Protein AF-A0A158L2C3-F1 (afdb_monomer_lite)

Radius of gyration: 33.24 Å; chains: 1; bounding box: 76×40×99 Å

Secondary structure (DSSP, 8-state):
-GGGGTTSTTTT--HHHHHHHHHHS-TTTS-HHHHHHHHTS-HHHHHHHHHHHH-TT--HHHHHHHTHHHHHHHTGGGG--TTHHHHHHHHHHHHHHHHHHHHHHHHHHTT---S----SGGGGGTTT---HHHHHHHHHHHHTTTEE----S-S-EEESTTSTT-EEE----PPPEE-S-HHHHHHHHHHHHHHHHTSTTGGGTT-EE-TTS-EE-EEEEEEEEEEEEEEEETTTEEEEEEEEEEEEEEEEEETTTEEEEEEEEEETTGGGG----HHHHHHHHHHHHHHHHHHHHHHHHHTT--

Organism: NCBI:txid1226301

InterPro domains:
  IPR012338 Beta-lactamase/transpeptidase-like [G3DSA:3.40.710.10] (91-235)
  IPR012338 Beta-lactamase/transpeptidase-like [SSF56601] (25-296)
  IPR050396 Glycosyltransferase 51/Transpeptidase [PTHR32282] (101-292)

pLDDT: mean 89.08, std 10.09, range [31.86, 98.06]

Sequence (306 aa):
MRAALNGTPAEWLSSEDLAKLYARYGIDKFNLNDRGYIASVHPLELWSVNYLRNHPLASVNDIQEASREMRVTAYSWLFKTRYHATQDRRIKNMVEADAFEQISKSWRALGYPFASLTPSYAAAIGASGDRPAALAQLIGTIENDGKTLPTQSIATLEFAKDTPYETRFAPAATAPRAVLSHEIAEVVHQLLRDVVLGGTAKRLADGITLPDGRAFDVYGKTGTGDQRLNVFARGARLIESRRVNRTATFVFVIGDRFFGTLTAYVHEPYAARYDFTSALSVQLLKSLAPALQPLLGDAVVAGREK

Foldseek 3Di:
DLVVCVPHPCNPDDPVNVVVCCVCLPPVNDDLQVNCVVVVHQSLVVVLVVVCVVVVPDDPVNSVVVCVVVVCVSCVVVVVDPPVVVSVVVVVVVVLQVVQQVVVVLLVLLPFDDPGADSDPVVVQPPGDGDQVSLQQNVLCLLVLQWGDDDDPDAKDWPPPPDPPIDIDGDDDDDTHRSDHSVVSVVVQVVQLCCCCPHPLVVCNQAQAAPVGDHWHKGWDKHWDFDWDWDADPPRHTDDIAGAKTKIKTWMDTHSPDTGMFMDIDGPPCRVVDDDYNNVRSVVVNVCSVVCNVVVVVVVVVVVVD

Structure (mmCIF, N/CA/C/O backbone):
data_AF-A0A158L2C3-F1
#
_entry.id   AF-A0A158L2C3-F1
#
loop_
_atom_site.group_PDB
_atom_site.id
_atom_site.type_symbol
_atom_site.label_atom_id
_atom_site.label_alt_id
_atom_site.label_comp_id
_atom_site.label_asym_id
_atom_site.label_entity_id
_atom_site.label_seq_id
_atom_site.pdbx_PDB_ins_code
_atom_site.Cartn_x
_atom_site.Cartn_y
_atom_site.Cartn_z
_atom_site.occupancy
_atom_site.B_iso_or_equiv
_atom_site.auth_seq_id
_atom_site.auth_comp_id
_atom_site.auth_asym_id
_atom_site.auth_atom_id
_atom_site.pdbx_PDB_model_num
ATOM 1 N N . MET A 1 1 ? 10.806 3.397 -63.645 1.00 71.94 1 MET A N 1
ATOM 2 C CA . MET A 1 1 ? 11.514 4.290 -62.697 1.00 71.94 1 MET A CA 1
ATOM 3 C C . MET A 1 1 ? 11.235 5.751 -63.002 1.00 71.94 1 MET A C 1
ATOM 5 O O . MET A 1 1 ? 10.605 6.382 -62.174 1.00 71.94 1 MET A O 1
ATOM 9 N N . ARG A 1 2 ? 11.572 6.264 -64.194 1.00 80.81 2 ARG A N 1
ATOM 10 C CA . ARG A 1 2 ? 11.326 7.675 -64.554 1.00 80.81 2 ARG A CA 1
ATOM 11 C C . ARG A 1 2 ? 9.861 8.127 -64.421 1.00 80.81 2 ARG A C 1
ATOM 13 O O . ARG A 1 2 ? 9.609 9.197 -63.894 1.00 80.81 2 ARG A O 1
ATOM 20 N N . ALA A 1 3 ? 8.901 7.279 -64.799 1.00 82.62 3 ALA A N 1
ATOM 21 C CA . ALA A 1 3 ? 7.470 7.578 -64.653 1.00 82.62 3 ALA A CA 1
ATOM 22 C C . ALA A 1 3 ? 7.019 7.824 -63.197 1.00 82.62 3 ALA A C 1
ATOM 24 O O . ALA A 1 3 ? 6.043 8.529 -62.982 1.00 82.62 3 ALA A O 1
ATOM 25 N N . ALA A 1 4 ? 7.731 7.277 -62.204 1.00 80.00 4 ALA A N 1
ATOM 26 C CA . ALA A 1 4 ? 7.421 7.465 -60.785 1.00 80.00 4 ALA A CA 1
ATOM 27 C C . ALA A 1 4 ? 7.998 8.771 -60.199 1.00 80.00 4 ALA A C 1
ATOM 29 O O . ALA A 1 4 ? 7.753 9.060 -59.035 1.00 80.00 4 ALA A O 1
ATOM 30 N N . LEU A 1 5 ? 8.780 9.530 -60.980 1.00 81.62 5 LEU A N 1
ATOM 31 C CA . LEU A 1 5 ? 9.376 10.807 -60.565 1.00 81.62 5 LEU A CA 1
ATOM 32 C C . LEU A 1 5 ? 8.593 12.028 -61.057 1.00 81.62 5 LEU A C 1
ATOM 34 O O . LEU A 1 5 ? 8.934 13.143 -60.666 1.00 81.62 5 LEU A O 1
ATOM 38 N N . ASN A 1 6 ? 7.575 11.825 -61.896 1.00 85.38 6 ASN A N 1
ATOM 39 C CA . ASN A 1 6 ? 6.726 12.894 -62.414 1.00 85.38 6 ASN A CA 1
ATOM 40 C C . ASN A 1 6 ? 6.041 13.631 -61.248 1.00 85.38 6 ASN A C 1
ATOM 42 O O . ASN A 1 6 ? 5.368 12.991 -60.436 1.00 85.38 6 ASN A O 1
ATOM 46 N N . GLY A 1 7 ? 6.255 14.945 -61.132 1.00 84.00 7 GLY A N 1
ATOM 47 C CA . GLY A 1 7 ? 5.728 15.761 -60.035 1.00 84.00 7 GLY A CA 1
ATOM 48 C C . GLY A 1 7 ? 6.535 15.700 -58.731 1.00 84.00 7 GLY A C 1
ATOM 49 O O . GLY A 1 7 ? 6.056 16.163 -57.697 1.00 84.00 7 GLY A O 1
ATOM 50 N N . THR A 1 8 ? 7.752 15.144 -58.750 1.00 85.25 8 THR A N 1
ATOM 51 C CA . THR A 1 8 ? 8.669 15.140 -57.594 1.00 85.25 8 THR A CA 1
ATOM 52 C C . THR A 1 8 ? 9.839 16.108 -57.812 1.00 85.25 8 THR A C 1
ATOM 54 O O . THR A 1 8 ? 10.225 16.349 -58.956 1.00 85.25 8 THR A O 1
ATOM 57 N N . PRO A 1 9 ? 10.510 16.603 -56.751 1.00 85.50 9 PRO A N 1
ATOM 58 C CA . PRO A 1 9 ? 11.714 17.437 -56.893 1.00 85.50 9 PRO A CA 1
ATOM 59 C C . PRO A 1 9 ? 12.875 16.780 -57.663 1.00 85.50 9 PRO A C 1
ATOM 61 O O . PRO A 1 9 ? 13.845 17.451 -58.007 1.00 85.50 9 PRO A O 1
ATOM 64 N N . ALA A 1 10 ? 12.802 15.469 -57.916 1.00 84.81 10 ALA A N 1
ATOM 65 C CA . ALA A 1 10 ? 13.816 14.676 -58.601 1.00 84.81 10 ALA A CA 1
ATOM 66 C C . ALA A 1 10 ? 13.474 14.377 -60.078 1.00 84.81 10 ALA A C 1
ATOM 68 O O . ALA A 1 10 ? 14.150 13.568 -60.711 1.00 84.81 10 ALA A O 1
ATOM 69 N N . GLU A 1 11 ? 12.448 15.020 -60.646 1.00 89.94 11 GLU A N 1
ATOM 70 C CA . GLU A 1 11 ? 12.008 14.811 -62.037 1.00 89.94 11 GLU A CA 1
ATOM 71 C C . GLU A 1 11 ? 13.090 15.129 -63.089 1.00 89.94 11 GLU A C 1
ATOM 73 O O . GLU A 1 11 ? 13.088 14.567 -64.185 1.00 89.94 11 GLU A O 1
ATOM 78 N N . TRP A 1 12 ? 14.062 15.975 -62.735 1.00 87.19 12 TRP A N 1
ATOM 79 C CA . TRP A 1 12 ? 15.196 16.355 -63.583 1.00 87.19 12 TRP A CA 1
ATOM 80 C C . TRP A 1 12 ? 16.223 15.230 -63.810 1.00 87.19 12 TRP A C 1
ATOM 82 O O . TRP A 1 12 ? 17.097 15.374 -64.666 1.00 87.19 12 TRP A O 1
ATOM 92 N N . LEU A 1 13 ? 16.147 14.112 -63.076 1.00 89.56 13 LEU A N 1
ATOM 93 C CA . LEU A 1 13 ? 17.090 13.000 -63.218 1.00 89.56 13 LEU A CA 1
ATOM 94 C C . LEU A 1 13 ? 16.924 12.268 -64.559 1.00 89.56 13 LEU A C 1
ATOM 96 O O . LEU A 1 13 ? 15.833 11.822 -64.931 1.00 89.56 13 LEU A O 1
ATOM 100 N N . SER A 1 14 ? 18.038 12.084 -65.273 1.00 90.31 14 SER A N 1
ATOM 101 C CA . SER A 1 14 ? 18.059 11.350 -66.539 1.00 90.31 14 SER A CA 1
ATOM 102 C C . SER A 1 14 ? 17.877 9.840 -66.328 1.00 90.31 14 SER A C 1
ATOM 104 O O . SER A 1 14 ? 18.163 9.292 -65.262 1.00 90.31 14 SER A O 1
ATOM 106 N N . SER A 1 15 ? 17.432 9.125 -67.367 1.00 88.12 15 SER A N 1
ATOM 107 C CA . SER A 1 15 ? 17.328 7.658 -67.316 1.00 88.12 15 SER A CA 1
ATOM 108 C C . SER A 1 15 ? 18.680 6.980 -67.042 1.00 88.12 15 SER A C 1
ATOM 110 O O . SER A 1 15 ? 18.713 5.939 -66.389 1.00 88.12 15 SER A O 1
ATOM 112 N N . GLU A 1 16 ? 19.783 7.566 -67.517 1.00 90.00 16 GLU A N 1
ATOM 113 C CA . GLU A 1 16 ? 21.137 7.049 -67.300 1.00 90.00 16 GLU A CA 1
ATOM 114 C C . GLU A 1 16 ? 21.587 7.245 -65.845 1.00 90.00 16 GLU A C 1
ATOM 116 O O . GLU A 1 16 ? 22.100 6.314 -65.223 1.00 90.00 16 GLU A O 1
ATOM 121 N N . ASP A 1 17 ? 21.329 8.419 -65.264 1.00 89.25 17 ASP A N 1
ATOM 122 C CA . ASP A 1 17 ? 21.652 8.698 -63.861 1.00 89.25 17 ASP A CA 1
ATOM 123 C C . ASP A 1 17 ? 20.817 7.837 -62.915 1.00 89.25 17 ASP A C 1
ATOM 125 O O . ASP A 1 17 ? 21.338 7.301 -61.936 1.00 89.25 17 ASP A O 1
ATOM 129 N N . LEU A 1 18 ? 19.541 7.616 -63.243 1.00 87.62 18 LEU A N 1
ATOM 130 C CA . LEU A 1 18 ? 18.686 6.691 -62.501 1.00 87.62 18 LEU A CA 1
ATOM 131 C C . LEU A 1 18 ? 19.207 5.257 -62.557 1.00 87.62 18 LEU A C 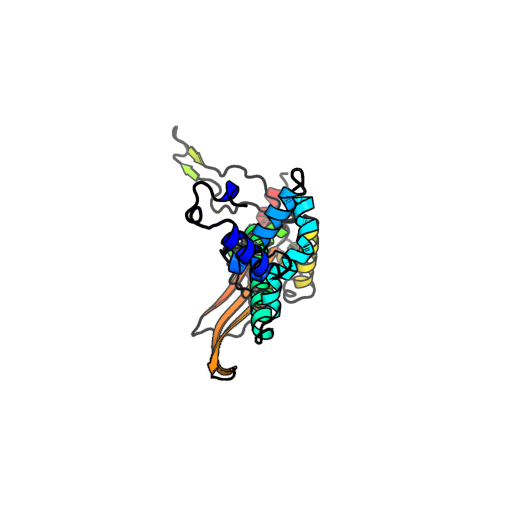1
ATOM 133 O O . LEU A 1 18 ? 19.188 4.575 -61.535 1.00 87.62 18 LEU A O 1
ATOM 137 N N . ALA A 1 19 ? 19.705 4.800 -63.708 1.00 88.31 19 ALA A N 1
ATOM 138 C CA . ALA A 1 19 ? 20.307 3.475 -63.823 1.00 88.31 19 ALA A CA 1
ATOM 139 C C . ALA A 1 19 ? 21.584 3.357 -62.972 1.00 88.31 19 ALA A C 1
ATOM 141 O O . ALA A 1 19 ? 21.761 2.363 -62.266 1.00 88.31 19 ALA A O 1
ATOM 142 N N . LYS A 1 20 ? 22.438 4.390 -62.966 1.00 91.12 20 LYS A N 1
ATOM 143 C CA . LYS A 1 20 ? 23.644 4.447 -62.118 1.00 91.12 20 LYS A CA 1
ATOM 144 C C . LYS A 1 20 ? 23.296 4.442 -60.628 1.00 91.12 20 LYS A C 1
ATOM 146 O O . LYS A 1 20 ? 23.907 3.698 -59.860 1.00 91.12 20 LYS A O 1
ATOM 151 N N . LEU A 1 21 ? 22.308 5.239 -60.214 1.00 88.06 21 LEU A N 1
ATOM 152 C CA . LEU A 1 21 ? 21.828 5.279 -58.831 1.00 88.06 21 LEU A CA 1
ATOM 153 C C . LEU A 1 21 ? 21.196 3.949 -58.420 1.00 88.06 21 LEU A C 1
ATOM 155 O O . LEU A 1 21 ? 21.489 3.457 -57.335 1.00 88.06 21 LEU A O 1
ATOM 159 N N . TYR A 1 22 ? 20.401 3.329 -59.293 1.00 85.62 22 TYR A N 1
ATOM 160 C CA . TYR A 1 22 ? 19.809 2.019 -59.036 1.00 85.62 22 TYR A CA 1
ATOM 161 C C . TYR A 1 22 ? 20.872 0.924 -58.888 1.00 85.62 22 TYR A C 1
ATOM 163 O O . TYR A 1 22 ? 20.788 0.111 -57.975 1.00 85.62 22 TYR A O 1
ATOM 171 N N . ALA A 1 23 ? 21.909 0.931 -59.729 1.00 89.00 23 ALA A N 1
ATOM 172 C CA . ALA A 1 23 ? 23.017 -0.014 -59.613 1.00 89.00 23 ALA A CA 1
ATOM 173 C C . ALA A 1 23 ? 23.821 0.181 -58.313 1.00 89.00 23 ALA A C 1
ATOM 175 O O . ALA A 1 23 ? 24.256 -0.793 -57.696 1.00 89.00 23 ALA A O 1
ATOM 176 N N . ARG A 1 24 ? 24.012 1.437 -57.883 1.00 89.31 24 ARG A N 1
ATOM 177 C CA . ARG A 1 24 ? 24.780 1.786 -56.678 1.00 89.31 24 ARG A CA 1
ATOM 178 C C . ARG A 1 24 ? 24.007 1.544 -55.379 1.00 89.31 24 ARG A C 1
ATOM 180 O O . ARG A 1 24 ? 24.600 1.082 -54.412 1.00 89.31 24 ARG A O 1
ATOM 187 N N . TYR A 1 25 ? 22.712 1.850 -55.359 1.00 87.88 25 TYR A N 1
ATOM 188 C CA . TYR A 1 25 ? 21.836 1.789 -54.180 1.00 87.88 25 TYR A CA 1
ATOM 189 C C . TYR A 1 25 ? 20.770 0.694 -54.286 1.00 87.88 25 TYR A C 1
ATOM 191 O O . TYR A 1 25 ? 19.699 0.792 -53.686 1.00 87.88 25 TYR A O 1
ATOM 199 N N . GLY A 1 26 ? 21.066 -0.352 -55.059 1.00 84.38 26 GLY A N 1
ATOM 200 C CA . GLY A 1 26 ? 20.192 -1.502 -55.238 1.00 84.38 26 GLY A CA 1
ATOM 201 C C . GLY A 1 26 ? 19.805 -2.142 -53.908 1.00 84.38 26 GLY A C 1
ATOM 202 O O . GLY A 1 26 ? 20.547 -2.100 -52.921 1.00 84.38 26 GLY A O 1
ATOM 203 N N . ILE A 1 27 ? 18.624 -2.762 -53.887 1.00 85.62 27 ILE A N 1
ATOM 204 C CA . ILE A 1 27 ? 18.099 -3.423 -52.692 1.00 85.62 27 ILE A CA 1
ATOM 205 C C . ILE A 1 27 ? 19.044 -4.529 -52.195 1.00 85.62 27 ILE A C 1
ATOM 207 O O . ILE A 1 27 ? 19.076 -4.815 -51.016 1.00 85.62 27 ILE A O 1
ATOM 211 N N . ASP A 1 28 ? 19.872 -5.122 -53.045 1.00 87.56 28 ASP A N 1
ATOM 212 C CA . ASP A 1 28 ? 20.858 -6.147 -52.695 1.00 87.56 28 ASP A CA 1
ATOM 213 C C . ASP A 1 28 ? 22.170 -5.591 -52.101 1.00 87.56 28 ASP A C 1
ATOM 215 O O . ASP A 1 28 ? 22.969 -6.361 -51.574 1.00 87.56 28 ASP A O 1
ATOM 219 N N . LYS A 1 29 ? 22.414 -4.273 -52.167 1.00 91.50 29 LYS A N 1
ATOM 220 C CA . LYS A 1 29 ? 23.713 -3.663 -51.807 1.00 91.50 29 LYS A CA 1
ATOM 221 C C . LYS A 1 29 ? 23.869 -3.299 -50.335 1.00 91.50 29 LYS A C 1
ATOM 223 O O . LYS A 1 29 ? 24.988 -3.207 -49.842 1.00 91.50 29 LYS A O 1
ATOM 228 N N . PHE A 1 30 ? 22.759 -3.085 -49.641 1.00 90.38 30 PHE A N 1
ATOM 229 C CA . PHE A 1 30 ? 22.726 -2.574 -48.270 1.00 90.38 30 PHE A CA 1
ATOM 230 C C . PHE A 1 30 ? 21.807 -3.435 -47.410 1.00 90.38 30 PHE A C 1
ATOM 232 O O . PHE A 1 30 ? 20.860 -4.023 -47.932 1.00 90.38 30 PHE A O 1
ATOM 239 N N . ASN A 1 31 ? 22.039 -3.516 -46.098 1.00 89.56 31 ASN A N 1
ATOM 240 C CA . ASN A 1 31 ? 21.082 -4.161 -45.190 1.00 89.56 31 ASN A CA 1
ATOM 241 C C . ASN A 1 31 ? 19.858 -3.249 -44.942 1.00 89.56 31 ASN A C 1
ATOM 243 O O . ASN A 1 31 ? 19.828 -2.099 -45.378 1.00 89.56 31 ASN A O 1
ATOM 247 N N . LEU A 1 32 ? 18.832 -3.752 -44.247 1.00 91.25 32 LEU A N 1
ATOM 248 C CA . LEU A 1 32 ? 17.583 -3.009 -44.036 1.00 91.25 32 LEU A CA 1
ATOM 249 C C . LEU A 1 32 ? 17.785 -1.662 -43.310 1.00 91.25 32 LEU A C 1
ATOM 251 O O . LEU A 1 32 ? 17.121 -0.685 -43.653 1.00 91.25 32 LEU A O 1
ATOM 255 N N . ASN A 1 33 ? 18.714 -1.592 -42.352 1.00 88.44 33 ASN A N 1
ATOM 256 C CA . ASN A 1 33 ? 18.999 -0.362 -41.606 1.00 88.44 33 ASN A CA 1
ATOM 257 C C . ASN A 1 33 ? 19.672 0.688 -42.474 1.00 88.44 33 ASN A C 1
ATOM 259 O O . ASN A 1 33 ? 19.248 1.840 -42.480 1.00 88.44 33 ASN A O 1
ATOM 263 N N . ASP A 1 34 ? 20.680 0.278 -43.238 1.00 89.50 34 ASP A N 1
ATOM 264 C CA . ASP A 1 34 ? 21.406 1.166 -44.141 1.00 89.50 34 ASP A CA 1
ATOM 265 C C . ASP A 1 34 ? 20.469 1.716 -45.225 1.00 89.50 34 ASP A C 1
ATOM 267 O O . ASP A 1 34 ? 20.516 2.900 -45.549 1.00 89.50 34 ASP A O 1
ATOM 271 N N . ARG A 1 35 ? 19.543 0.887 -45.731 1.00 91.31 35 ARG A N 1
ATOM 272 C CA . ARG A 1 35 ? 18.489 1.339 -46.655 1.00 91.31 35 ARG A CA 1
ATOM 273 C C . ARG A 1 35 ? 17.560 2.368 -46.008 1.00 91.31 35 ARG A C 1
ATOM 275 O O . ARG A 1 35 ? 17.262 3.374 -46.643 1.00 91.31 35 ARG A O 1
ATOM 282 N N . GLY A 1 36 ? 17.131 2.138 -44.763 1.00 89.94 36 GLY A N 1
ATOM 283 C CA . GLY A 1 36 ? 16.341 3.106 -43.990 1.00 89.94 36 GLY A CA 1
ATOM 284 C C . GLY A 1 36 ? 17.068 4.438 -43.814 1.00 89.94 36 GLY A C 1
ATOM 285 O O . GLY A 1 36 ? 16.497 5.493 -44.074 1.00 89.94 36 GLY A O 1
ATOM 286 N N . TYR A 1 37 ? 18.357 4.386 -43.473 1.00 87.56 37 TYR A N 1
ATOM 287 C CA . TYR A 1 37 ? 19.209 5.564 -43.334 1.00 87.56 37 TYR A CA 1
ATOM 288 C C . TYR A 1 37 ? 19.335 6.354 -44.646 1.00 87.56 37 TYR A C 1
ATOM 290 O O . TYR A 1 37 ? 19.076 7.555 -44.661 1.00 87.56 37 TYR A O 1
ATOM 298 N N . ILE A 1 38 ? 19.665 5.686 -45.759 1.00 90.25 38 ILE A N 1
ATOM 299 C CA . ILE A 1 38 ? 19.806 6.323 -47.081 1.00 90.25 38 ILE A CA 1
ATOM 300 C C . ILE A 1 38 ? 18.488 6.973 -47.524 1.00 90.25 38 ILE A C 1
ATOM 302 O O . ILE A 1 38 ? 18.495 8.077 -48.063 1.00 90.25 38 ILE A O 1
ATOM 306 N N . ALA A 1 39 ? 17.359 6.305 -47.283 1.00 88.75 39 ALA A N 1
ATOM 307 C CA . ALA A 1 39 ? 16.036 6.798 -47.653 1.00 88.75 39 ALA A CA 1
ATOM 308 C C . ALA A 1 39 ? 15.423 7.768 -46.623 1.00 88.75 39 ALA A C 1
ATOM 310 O O . ALA A 1 39 ? 14.335 8.283 -46.861 1.00 88.75 39 ALA A O 1
ATOM 311 N N . SER A 1 40 ? 16.102 8.026 -45.498 1.00 89.12 40 SER A N 1
ATOM 312 C CA . SER A 1 40 ? 15.615 8.872 -44.396 1.00 89.12 40 SER A CA 1
ATOM 313 C C . SER A 1 40 ? 14.234 8.464 -43.853 1.00 89.12 40 SER A C 1
ATOM 315 O O . SER A 1 40 ? 13.426 9.314 -43.489 1.00 89.12 40 SER A O 1
ATOM 317 N N . VAL A 1 41 ? 13.961 7.158 -43.782 1.00 91.56 41 VAL A N 1
ATOM 318 C CA . VAL A 1 41 ? 12.703 6.579 -43.271 1.00 91.56 41 VAL A CA 1
ATOM 319 C C . VAL A 1 41 ? 12.986 5.393 -42.353 1.00 91.56 41 VAL A C 1
ATOM 321 O O . VAL A 1 41 ? 14.060 4.787 -42.409 1.00 91.56 41 VAL A O 1
ATOM 324 N N . HIS A 1 42 ? 12.031 5.031 -41.493 1.00 89.56 42 HIS A N 1
ATOM 325 C CA . HIS A 1 42 ? 12.257 3.941 -40.550 1.00 89.56 42 HIS A CA 1
ATOM 326 C C . HIS A 1 42 ? 12.460 2.599 -41.297 1.00 89.56 42 HIS A C 1
ATOM 328 O O . HIS A 1 42 ? 11.671 2.269 -42.187 1.00 89.56 42 HIS A O 1
ATOM 334 N N . PRO A 1 43 ? 13.459 1.765 -40.935 1.00 92.69 43 PRO A N 1
ATOM 335 C CA . PRO A 1 43 ? 13.748 0.508 -41.638 1.00 92.69 43 PRO A CA 1
ATOM 336 C C . PRO A 1 43 ? 12.533 -0.431 -41.750 1.00 92.69 43 PRO A C 1
ATOM 338 O O . PRO A 1 43 ? 12.316 -1.071 -42.779 1.00 92.69 43 PRO A O 1
ATOM 341 N N . LEU A 1 44 ? 11.691 -0.479 -40.710 1.00 95.06 44 LEU A N 1
ATOM 342 C CA . LEU A 1 44 ? 10.462 -1.283 -40.721 1.00 95.0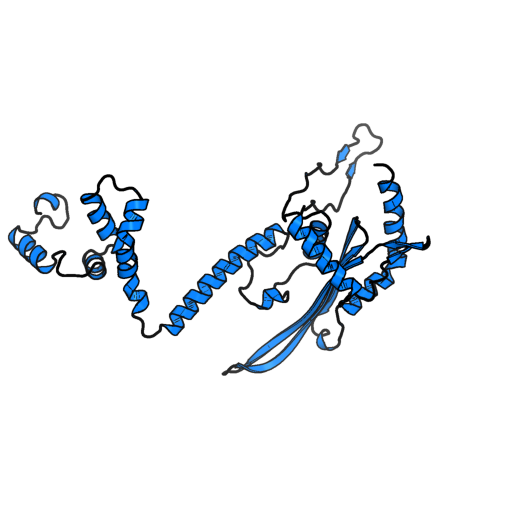6 44 LEU A CA 1
ATOM 343 C C . LEU A 1 44 ? 9.358 -0.712 -41.614 1.00 95.06 44 LEU A C 1
ATOM 345 O O . LEU A 1 44 ? 8.551 -1.491 -42.111 1.00 95.06 44 LEU A O 1
ATOM 349 N N . GLU A 1 45 ? 9.318 0.598 -41.856 1.00 94.19 45 GLU A N 1
ATOM 350 C CA . GLU A 1 45 ? 8.356 1.188 -42.795 1.00 94.19 45 GLU A CA 1
ATOM 351 C C . GLU A 1 45 ? 8.690 0.765 -44.227 1.00 94.19 45 GLU A C 1
ATOM 353 O O . GLU A 1 45 ? 7.816 0.277 -44.942 1.00 94.19 45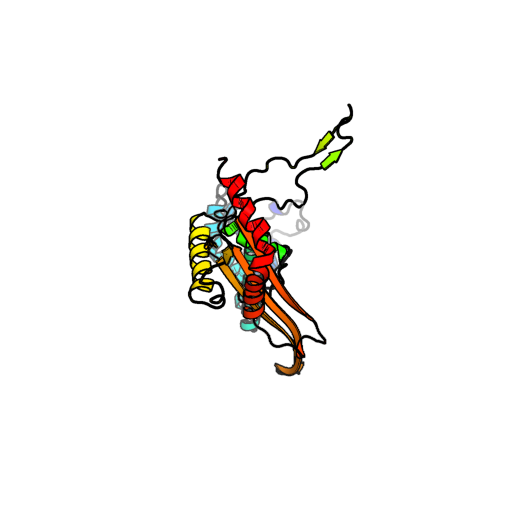 GLU A O 1
ATOM 358 N N . LEU A 1 46 ? 9.972 0.831 -44.616 1.00 93.06 46 LEU A N 1
ATOM 359 C CA . LEU A 1 46 ? 10.438 0.339 -45.920 1.00 93.06 46 LEU A CA 1
ATOM 360 C C . LEU A 1 46 ? 10.125 -1.139 -46.122 1.00 93.06 46 LEU A C 1
ATOM 362 O O . LEU A 1 46 ? 9.638 -1.535 -47.184 1.00 93.06 46 LEU A O 1
ATOM 366 N N . TRP A 1 47 ? 10.409 -1.956 -45.106 1.00 95.00 47 TRP A N 1
ATOM 367 C CA . TRP A 1 47 ? 10.103 -3.376 -45.174 1.00 95.00 47 TRP A CA 1
ATOM 368 C C . TRP A 1 47 ? 8.593 -3.612 -45.298 1.00 95.00 47 TRP A C 1
ATOM 370 O O . TRP A 1 47 ? 8.178 -4.378 -46.165 1.00 95.00 47 TRP A O 1
ATOM 380 N N . SER A 1 48 ? 7.778 -2.915 -44.500 1.00 95.00 48 SER A N 1
ATOM 381 C CA . SER A 1 48 ? 6.319 -3.095 -44.478 1.00 95.00 48 SER A CA 1
ATOM 382 C C . SER A 1 48 ? 5.682 -2.711 -45.809 1.00 95.00 48 SER A C 1
ATOM 384 O O . SER A 1 48 ? 4.882 -3.471 -46.347 1.00 95.00 48 SER A O 1
ATOM 386 N N . VAL A 1 49 ? 6.082 -1.578 -46.395 1.00 93.25 49 VAL A N 1
ATOM 387 C CA . VAL A 1 49 ? 5.594 -1.151 -47.715 1.00 93.25 49 VAL A CA 1
ATOM 388 C C . VAL A 1 49 ? 6.001 -2.154 -48.795 1.00 93.25 49 VAL A C 1
ATOM 390 O O . VAL A 1 49 ? 5.178 -2.529 -49.626 1.00 93.25 49 VAL A O 1
ATOM 393 N N . ASN A 1 50 ? 7.247 -2.637 -48.785 1.00 92.69 50 ASN A N 1
ATOM 394 C CA . ASN A 1 50 ? 7.689 -3.648 -49.746 1.00 92.69 50 ASN A CA 1
ATOM 395 C C . ASN A 1 50 ? 6.938 -4.982 -49.578 1.00 92.69 50 ASN A C 1
ATOM 397 O O . ASN A 1 50 ? 6.581 -5.614 -50.570 1.00 92.69 50 ASN A O 1
ATOM 401 N N . TYR A 1 51 ? 6.667 -5.392 -48.337 1.00 95.62 51 TYR A N 1
ATOM 402 C CA . TYR A 1 51 ? 5.906 -6.602 -48.034 1.00 95.62 51 TYR A CA 1
ATOM 403 C C . TYR A 1 51 ? 4.464 -6.498 -48.541 1.00 95.62 51 TYR A C 1
ATOM 405 O O . TYR A 1 51 ? 4.014 -7.381 -49.270 1.00 95.62 51 TYR A O 1
ATOM 413 N N . LEU A 1 52 ? 3.784 -5.387 -48.245 1.00 96.38 52 LEU A N 1
ATOM 414 C CA . LEU A 1 52 ? 2.408 -5.116 -48.670 1.00 96.38 52 LEU A CA 1
ATOM 415 C C . LEU A 1 52 ? 2.261 -4.973 -50.187 1.00 96.38 52 LEU A C 1
ATOM 417 O O . LEU A 1 52 ? 1.239 -5.363 -50.740 1.00 96.38 52 LEU A O 1
ATOM 421 N N . ARG A 1 53 ? 3.285 -4.477 -50.892 1.00 94.56 53 ARG A N 1
ATOM 422 C CA . ARG A 1 53 ? 3.279 -4.454 -52.365 1.00 94.56 53 ARG A CA 1
ATOM 423 C C . ARG A 1 53 ? 3.218 -5.851 -52.979 1.00 94.56 53 ARG A C 1
ATOM 425 O O . ARG A 1 53 ? 2.610 -6.011 -54.032 1.00 94.56 53 ARG A O 1
ATOM 432 N N . ASN A 1 54 ? 3.840 -6.835 -52.333 1.00 95.06 54 ASN A N 1
ATOM 433 C CA . ASN A 1 54 ? 3.828 -8.228 -52.782 1.00 95.06 54 ASN A CA 1
ATOM 434 C C . ASN A 1 54 ? 2.653 -9.024 -52.183 1.00 95.06 54 ASN A C 1
ATOM 436 O O . ASN A 1 54 ? 2.247 -10.028 -52.758 1.00 95.06 54 ASN A O 1
ATOM 440 N N . HIS A 1 55 ? 2.094 -8.564 -51.057 1.00 96.44 55 HIS A N 1
ATOM 441 C CA . HIS A 1 55 ? 1.001 -9.205 -50.321 1.00 96.44 55 HIS A CA 1
ATOM 442 C C . HIS A 1 55 ? -0.092 -8.173 -49.983 1.00 96.44 55 HIS A C 1
ATOM 444 O O . HIS A 1 55 ? -0.253 -7.798 -48.820 1.00 96.44 55 HIS A O 1
ATOM 450 N N . PRO A 1 56 ? -0.858 -7.689 -50.979 1.00 94.69 56 PRO A N 1
ATOM 451 C CA . PRO A 1 56 ? -1.791 -6.572 -50.791 1.00 94.69 56 PRO A CA 1
ATOM 452 C C . PRO A 1 56 ? -2.970 -6.888 -49.860 1.00 94.69 56 PRO A C 1
ATOM 454 O O . PRO A 1 56 ? -3.620 -5.971 -49.371 1.00 94.69 56 PRO A O 1
ATOM 457 N N . LEU A 1 57 ? -3.244 -8.172 -49.615 1.00 96.12 57 LEU A N 1
ATOM 458 C CA . LEU A 1 57 ? -4.321 -8.649 -48.741 1.00 96.12 57 LEU A CA 1
ATOM 459 C C . LEU A 1 57 ? -3.810 -9.161 -47.381 1.00 96.12 57 LEU A C 1
ATOM 461 O O . LEU A 1 57 ? -4.571 -9.795 -46.654 1.00 96.12 57 LEU A O 1
ATOM 465 N N . ALA A 1 58 ? -2.535 -8.935 -47.042 1.00 96.12 58 ALA A N 1
ATOM 466 C CA . ALA A 1 58 ? -1.968 -9.390 -45.774 1.00 96.12 58 ALA A CA 1
ATOM 467 C C . ALA A 1 58 ? -2.673 -8.738 -44.575 1.00 96.12 58 ALA A C 1
ATOM 469 O O . ALA A 1 58 ? -2.859 -7.520 -44.529 1.00 96.12 58 ALA A O 1
ATOM 470 N N . SER A 1 59 ? -3.024 -9.548 -43.579 1.00 96.06 59 SER A N 1
ATOM 471 C CA . SER A 1 59 ? -3.548 -9.058 -42.308 1.00 96.06 59 SER A CA 1
ATOM 472 C C . SER A 1 59 ? -2.432 -8.472 -41.435 1.00 96.06 59 SER A C 1
ATOM 474 O O . SER A 1 59 ? -1.242 -8.703 -41.658 1.00 96.06 59 SER A O 1
ATOM 476 N N . VAL A 1 60 ? -2.804 -7.746 -40.375 1.00 92.94 60 VAL A N 1
ATOM 477 C CA . VAL A 1 60 ? -1.836 -7.243 -39.382 1.00 92.94 60 VAL A CA 1
ATOM 478 C C . VAL A 1 60 ? -1.028 -8.388 -38.759 1.00 92.94 60 VAL A C 1
ATOM 480 O O . VAL A 1 60 ? 0.175 -8.233 -38.551 1.00 92.94 60 VAL A O 1
ATOM 483 N N . ASN A 1 61 ? -1.656 -9.542 -38.513 1.00 95.88 61 ASN A N 1
ATOM 484 C CA . ASN A 1 61 ? -0.976 -10.713 -37.961 1.00 95.88 61 ASN A CA 1
ATOM 485 C C . ASN A 1 61 ? 0.071 -11.270 -38.936 1.00 95.88 61 ASN A C 1
ATOM 487 O O . ASN A 1 61 ? 1.189 -11.554 -38.514 1.00 95.88 61 ASN A O 1
ATOM 491 N N . ASP A 1 62 ? -0.236 -11.337 -40.235 1.00 95.31 62 ASP A N 1
ATOM 492 C CA . ASP A 1 62 ? 0.718 -11.805 -41.254 1.00 95.31 62 ASP A CA 1
ATOM 493 C C . ASP A 1 62 ? 1.947 -10.892 -41.329 1.00 95.31 62 ASP A C 1
ATOM 495 O O . ASP A 1 62 ? 3.082 -11.358 -41.414 1.00 95.31 62 ASP A O 1
ATOM 499 N N . ILE A 1 63 ? 1.733 -9.576 -41.243 1.00 95.06 63 ILE A N 1
ATOM 500 C CA . ILE A 1 63 ? 2.811 -8.579 -41.220 1.00 95.06 63 ILE A CA 1
ATOM 501 C C . ILE A 1 63 ? 3.651 -8.730 -39.946 1.00 95.06 63 ILE A C 1
ATOM 503 O O . ILE A 1 63 ? 4.881 -8.658 -40.006 1.00 95.06 63 ILE A O 1
ATOM 507 N N . GLN A 1 64 ? 3.020 -8.936 -38.785 1.00 92.94 64 GLN A N 1
ATOM 508 C CA . GLN A 1 64 ? 3.723 -9.137 -37.515 1.00 92.94 64 GLN A CA 1
ATOM 509 C C . GLN A 1 64 ? 4.540 -10.430 -37.499 1.00 92.94 64 GLN A C 1
ATOM 511 O O . GLN A 1 64 ? 5.660 -10.423 -36.982 1.00 92.94 64 GLN A O 1
ATOM 516 N N . GLU A 1 65 ? 4.039 -11.512 -38.082 1.00 95.50 65 GLU A N 1
ATOM 517 C CA . GLU A 1 65 ? 4.791 -12.763 -38.152 1.00 95.50 65 GLU A CA 1
ATOM 518 C C . GLU A 1 65 ? 5.959 -12.632 -39.140 1.00 95.50 65 GLU A C 1
ATOM 520 O O . GLU A 1 65 ? 7.120 -12.827 -38.772 1.00 95.50 65 GLU A O 1
ATOM 525 N N . ALA A 1 66 ? 5.696 -12.155 -40.360 1.00 95.62 66 ALA A N 1
ATOM 526 C CA . ALA A 1 66 ? 6.717 -12.018 -41.398 1.00 95.62 66 ALA A CA 1
ATOM 527 C C . ALA A 1 66 ? 7.813 -10.985 -41.059 1.00 95.62 66 ALA A C 1
ATOM 529 O O . ALA A 1 66 ? 8.955 -11.125 -41.496 1.00 95.62 66 ALA A O 1
ATOM 530 N N . SER A 1 67 ? 7.515 -9.959 -40.248 1.00 94.56 67 SER A N 1
ATOM 531 C CA . SER A 1 67 ? 8.514 -8.956 -39.836 1.00 94.56 67 SER A CA 1
ATOM 532 C C . SER A 1 67 ? 9.402 -9.387 -38.669 1.00 94.56 67 SER A C 1
ATOM 534 O O . SER A 1 67 ? 10.264 -8.604 -38.268 1.00 94.56 67 SER A O 1
ATOM 536 N N . ARG A 1 68 ? 9.240 -10.590 -38.099 1.00 94.00 68 ARG A N 1
ATOM 537 C CA . ARG A 1 68 ? 9.936 -11.010 -36.867 1.00 94.00 68 ARG A CA 1
ATOM 538 C C . ARG A 1 68 ? 11.448 -10.773 -36.906 1.00 94.00 68 ARG A C 1
ATOM 540 O O . ARG A 1 68 ? 11.981 -10.074 -36.044 1.00 94.00 68 ARG A O 1
ATOM 547 N N . GLU A 1 69 ? 12.133 -11.292 -37.920 1.00 91.31 69 GLU A N 1
ATOM 548 C CA . GLU A 1 69 ? 13.587 -11.126 -38.070 1.00 91.31 69 GLU A CA 1
ATOM 549 C C . GLU A 1 69 ? 13.985 -9.695 -38.439 1.00 91.31 69 GLU A C 1
ATOM 551 O O . GLU A 1 69 ? 15.048 -9.204 -38.051 1.00 91.31 69 GLU A O 1
ATOM 556 N N . MET A 1 70 ? 13.114 -8.989 -39.157 1.00 92.94 70 MET A N 1
ATOM 557 C CA . MET A 1 70 ? 13.357 -7.610 -39.565 1.00 92.94 70 MET A CA 1
ATOM 558 C C . MET A 1 70 ? 13.261 -6.652 -38.388 1.00 92.94 70 MET A C 1
ATOM 560 O O . MET A 1 70 ? 14.054 -5.722 -38.319 1.00 92.94 70 MET A O 1
ATOM 564 N N . ARG A 1 71 ? 12.369 -6.904 -37.420 1.00 90.94 71 ARG A N 1
ATOM 565 C CA . ARG A 1 71 ? 12.336 -6.175 -36.144 1.00 90.94 71 ARG A CA 1
ATOM 566 C C . ARG A 1 71 ? 13.637 -6.369 -35.374 1.00 90.94 71 ARG A C 1
ATOM 568 O O . ARG A 1 71 ? 14.230 -5.389 -34.938 1.00 90.94 71 ARG A O 1
ATOM 575 N N . VAL A 1 72 ? 14.136 -7.602 -35.275 1.00 86.75 72 VAL A N 1
ATOM 576 C CA . VAL A 1 72 ? 15.431 -7.876 -34.624 1.00 86.75 72 VAL A CA 1
ATOM 577 C C . VAL A 1 72 ? 16.571 -7.164 -35.354 1.00 86.75 72 VAL A C 1
ATOM 579 O O . VAL A 1 72 ? 17.401 -6.511 -34.725 1.00 86.75 72 VAL A O 1
ATOM 582 N N . THR A 1 73 ? 16.581 -7.219 -36.686 1.00 86.31 73 THR A N 1
ATOM 583 C CA . THR A 1 73 ? 17.584 -6.540 -37.516 1.00 86.31 73 THR A CA 1
ATOM 584 C C . THR A 1 73 ? 17.511 -5.021 -37.355 1.00 86.31 73 THR A C 1
ATOM 586 O O . THR A 1 73 ? 18.550 -4.385 -37.160 1.00 86.31 73 THR A O 1
ATOM 589 N N . ALA A 1 74 ? 16.305 -4.444 -37.353 1.00 86.88 74 ALA A N 1
ATOM 590 C CA . ALA A 1 74 ? 16.070 -3.010 -37.191 1.00 86.88 74 ALA A CA 1
ATOM 591 C C . ALA A 1 74 ? 16.640 -2.483 -35.869 1.00 86.88 74 ALA A C 1
ATOM 593 O O . ALA A 1 74 ? 17.239 -1.413 -35.811 1.00 86.88 74 ALA A O 1
ATOM 594 N N . TYR A 1 75 ? 16.534 -3.291 -34.817 1.00 81.12 75 TYR A N 1
ATOM 595 C CA . TYR A 1 75 ? 17.044 -2.977 -33.488 1.00 81.12 75 TYR A CA 1
ATOM 596 C C . TYR A 1 75 ? 18.415 -3.596 -33.186 1.00 81.12 75 TYR A C 1
ATOM 598 O O . TYR A 1 75 ? 18.892 -3.492 -32.061 1.00 81.12 75 TYR A O 1
ATOM 606 N N . SER A 1 76 ? 19.106 -4.185 -34.170 1.00 78.75 76 SER A N 1
ATOM 607 C CA . SER A 1 76 ? 20.412 -4.831 -33.949 1.00 78.75 76 SER A CA 1
ATOM 608 C C . SER A 1 76 ? 21.480 -3.873 -33.412 1.00 78.75 76 SER A C 1
ATOM 610 O O . SER A 1 76 ? 22.385 -4.293 -32.692 1.00 78.75 76 SER A O 1
ATOM 612 N N . TRP A 1 77 ? 21.362 -2.574 -33.706 1.00 69.12 77 TRP A N 1
ATOM 613 C CA . TRP A 1 77 ? 22.236 -1.534 -33.159 1.00 69.12 77 TRP A CA 1
ATOM 614 C C . TRP A 1 77 ? 22.140 -1.424 -31.631 1.00 69.12 77 TRP A C 1
ATOM 616 O O . TRP A 1 77 ? 23.143 -1.101 -30.993 1.00 69.12 77 TRP A O 1
ATOM 626 N N . LEU A 1 78 ? 20.987 -1.766 -31.033 1.00 67.94 78 LEU A N 1
ATOM 627 C CA . LEU A 1 78 ? 20.841 -1.841 -29.578 1.00 67.94 78 LEU A CA 1
ATOM 628 C C . LEU A 1 78 ? 21.779 -2.893 -28.980 1.00 67.94 78 LEU A C 1
ATOM 630 O O . LEU A 1 78 ? 22.130 -2.773 -27.816 1.00 67.94 78 LEU A O 1
ATOM 634 N N . PHE A 1 79 ? 22.225 -3.884 -29.754 1.00 71.19 79 PHE A N 1
ATOM 635 C CA . PHE A 1 79 ? 23.125 -4.942 -29.296 1.00 71.19 79 PHE A CA 1
ATOM 636 C C . PHE A 1 79 ? 24.599 -4.707 -29.671 1.00 71.19 79 PHE A C 1
ATOM 638 O O . P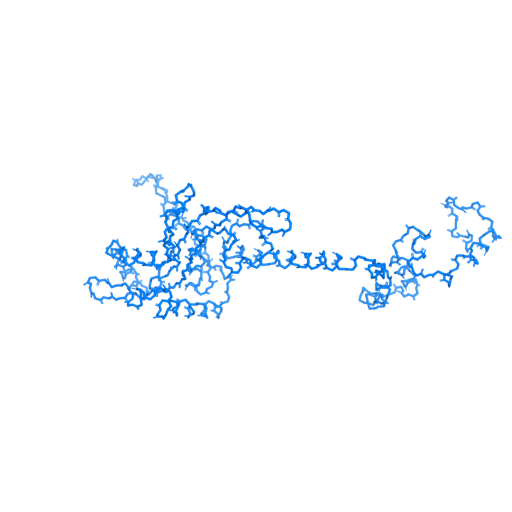HE A 1 79 ? 25.426 -5.576 -29.427 1.00 71.19 79 PHE A O 1
ATOM 645 N N . LYS A 1 80 ? 24.960 -3.561 -30.267 1.00 68.50 80 LYS A N 1
ATOM 646 C CA . LYS A 1 80 ? 26.337 -3.255 -30.717 1.00 68.50 80 LYS A CA 1
ATOM 647 C C . LYS A 1 80 ? 27.014 -2.162 -29.884 1.00 68.50 80 LYS A C 1
ATOM 649 O O . LYS A 1 80 ? 27.767 -1.346 -30.416 1.00 68.50 80 LYS A O 1
ATOM 654 N N . THR A 1 81 ? 26.741 -2.092 -28.583 1.00 68.25 81 THR A N 1
ATOM 655 C CA . THR A 1 81 ? 27.273 -1.020 -27.729 1.00 68.25 81 THR A CA 1
ATOM 656 C C . THR A 1 81 ? 28.423 -1.497 -26.849 1.00 68.25 81 THR A C 1
ATOM 658 O O . THR A 1 81 ? 28.326 -2.489 -26.142 1.00 68.25 81 THR A O 1
ATOM 661 N N . ARG A 1 82 ? 29.505 -0.716 -26.760 1.00 73.06 82 ARG A N 1
ATOM 662 C CA . ARG A 1 82 ? 30.555 -0.928 -25.740 1.00 73.06 82 ARG A CA 1
ATOM 663 C C . ARG A 1 82 ? 30.058 -0.749 -24.293 1.00 73.06 82 ARG A C 1
ATOM 665 O O . ARG A 1 82 ? 30.814 -0.974 -23.356 1.00 73.06 82 ARG A O 1
ATOM 672 N N . TYR A 1 83 ? 28.809 -0.313 -24.105 1.00 70.25 83 TYR A N 1
ATOM 673 C CA . TYR A 1 83 ? 28.194 0.000 -22.813 1.00 70.25 83 TYR A CA 1
ATOM 674 C C . TYR A 1 83 ? 27.029 -0.935 -22.443 1.00 70.25 83 TYR A C 1
ATOM 676 O O . TYR A 1 83 ? 26.101 -0.493 -21.763 1.00 70.25 83 TYR A O 1
ATOM 684 N N . HIS A 1 84 ? 27.069 -2.206 -22.860 1.00 79.25 84 HIS A N 1
ATOM 685 C CA . HIS A 1 84 ? 26.017 -3.202 -22.588 1.00 79.25 84 HIS A CA 1
ATOM 686 C C . HIS A 1 84 ? 25.528 -3.192 -21.132 1.00 79.25 84 HIS A C 1
ATOM 688 O O . HIS A 1 84 ? 24.338 -3.042 -20.890 1.00 79.25 84 HIS A O 1
ATOM 694 N N . ALA A 1 85 ? 26.434 -3.210 -20.149 1.00 80.19 85 ALA A N 1
ATOM 695 C CA . ALA A 1 85 ? 26.055 -3.201 -18.731 1.00 80.19 85 ALA A CA 1
ATOM 696 C C . ALA A 1 85 ? 25.219 -1.968 -18.321 1.00 80.19 85 ALA A C 1
ATOM 698 O O . ALA A 1 85 ? 24.284 -2.068 -17.524 1.00 80.19 85 ALA A O 1
ATOM 699 N N . THR A 1 86 ? 25.530 -0.792 -18.874 1.00 76.69 86 THR A N 1
ATOM 700 C CA . THR A 1 86 ? 24.769 0.439 -18.614 1.00 76.69 86 THR A CA 1
ATOM 701 C C . THR A 1 86 ? 23.396 0.388 -19.277 1.00 76.69 86 THR A C 1
ATOM 703 O O . THR A 1 86 ? 22.418 0.858 -18.693 1.00 76.69 86 THR A O 1
ATOM 706 N N . GLN A 1 87 ? 23.317 -0.167 -20.486 1.00 77.44 87 GLN A N 1
ATOM 707 C CA . GLN A 1 87 ? 22.064 -0.348 -21.209 1.00 77.44 87 GLN A CA 1
ATOM 708 C C . GLN A 1 87 ? 21.155 -1.352 -20.499 1.00 77.44 87 GLN A C 1
ATOM 710 O O . GLN A 1 87 ? 20.009 -1.017 -20.221 1.00 77.44 87 GLN A O 1
ATOM 715 N N . ASP A 1 88 ? 21.676 -2.517 -20.117 1.00 85.38 88 ASP A N 1
ATOM 716 C CA . ASP A 1 88 ? 20.934 -3.539 -19.377 1.00 85.38 88 ASP A CA 1
ATOM 717 C C . ASP A 1 88 ? 20.381 -2.979 -18.071 1.00 85.38 88 ASP A C 1
ATOM 719 O O . ASP A 1 88 ? 19.225 -3.218 -17.730 1.00 85.38 88 ASP A O 1
ATOM 723 N N . ARG A 1 89 ? 21.173 -2.174 -17.348 1.00 83.44 89 ARG A N 1
ATOM 724 C CA . ARG A 1 89 ? 20.693 -1.497 -16.139 1.00 83.44 89 ARG A CA 1
ATOM 725 C C . ARG A 1 89 ? 19.536 -0.548 -16.444 1.00 83.44 89 ARG A C 1
ATOM 727 O O . ARG A 1 89 ? 18.570 -0.520 -15.695 1.00 83.44 89 ARG A O 1
ATOM 734 N N . ARG A 1 90 ? 19.608 0.223 -17.533 1.00 79.75 90 ARG A N 1
ATOM 735 C CA . ARG A 1 90 ? 18.507 1.111 -17.944 1.00 79.75 90 ARG A CA 1
ATOM 736 C C . ARG A 1 90 ? 17.257 0.322 -18.326 1.00 79.75 90 ARG A C 1
ATOM 738 O O . ARG A 1 90 ? 16.181 0.698 -17.884 1.00 79.75 90 ARG A O 1
ATOM 745 N N . ILE A 1 91 ? 17.403 -0.772 -19.075 1.00 84.69 91 ILE A N 1
ATOM 746 C CA . ILE A 1 91 ? 16.286 -1.652 -19.446 1.00 84.69 91 ILE A CA 1
ATOM 747 C C . ILE A 1 91 ? 15.642 -2.240 -18.189 1.00 84.69 91 ILE A C 1
ATOM 749 O O . ILE A 1 91 ? 14.431 -2.149 -18.032 1.00 84.69 91 ILE A O 1
ATOM 753 N N . LYS A 1 92 ? 16.439 -2.774 -17.256 1.00 88.50 92 LYS A N 1
ATOM 754 C CA . LYS A 1 92 ? 15.933 -3.291 -15.976 1.00 88.50 92 LYS A CA 1
ATOM 755 C C . LYS A 1 92 ? 15.186 -2.220 -15.185 1.00 88.50 92 LYS A C 1
ATOM 757 O O . LYS A 1 92 ? 14.092 -2.496 -14.717 1.00 88.50 92 LYS A O 1
ATOM 762 N N . ASN A 1 93 ? 15.726 -1.003 -15.105 1.00 86.44 93 ASN A N 1
ATOM 763 C CA . ASN A 1 93 ? 15.051 0.109 -14.434 1.00 86.44 93 ASN A CA 1
ATOM 764 C C . ASN A 1 93 ? 13.718 0.476 -15.108 1.00 86.44 93 ASN A C 1
ATOM 766 O O . ASN A 1 93 ? 12.773 0.822 -14.410 1.00 86.44 93 ASN A O 1
ATOM 770 N N . MET A 1 94 ? 13.633 0.418 -16.444 1.00 87.94 94 MET A N 1
ATOM 771 C CA . MET A 1 94 ? 12.376 0.652 -17.169 1.00 87.94 94 MET A CA 1
ATOM 772 C C . MET A 1 94 ? 11.351 -0.442 -16.862 1.00 87.94 94 MET A C 1
ATOM 774 O O . MET A 1 94 ? 10.233 -0.129 -16.479 1.00 87.94 94 MET A O 1
ATOM 778 N N . VAL A 1 95 ? 11.754 -1.714 -16.939 1.00 92.56 95 VAL A N 1
ATOM 779 C CA . VAL A 1 95 ? 10.883 -2.853 -16.600 1.00 92.56 95 VAL A CA 1
ATOM 780 C C . VAL A 1 95 ? 10.410 -2.778 -15.144 1.00 92.56 95 VAL A C 1
ATOM 782 O O . VAL A 1 95 ? 9.246 -3.041 -14.857 1.00 92.56 95 VAL A O 1
ATOM 785 N N . GLU A 1 96 ? 11.293 -2.399 -14.218 1.00 92.38 96 GLU A N 1
ATOM 786 C CA . GLU A 1 96 ? 10.946 -2.211 -12.809 1.00 92.38 96 GLU A CA 1
ATOM 787 C C . GLU A 1 96 ? 9.955 -1.051 -12.627 1.00 92.38 96 GLU A C 1
ATOM 789 O O . GLU A 1 96 ? 8.959 -1.206 -11.924 1.00 92.38 96 GLU A O 1
ATOM 794 N N . ALA A 1 97 ? 10.167 0.084 -13.300 1.00 91.19 97 ALA A N 1
ATOM 795 C CA . ALA A 1 97 ? 9.232 1.206 -13.264 1.00 91.19 97 ALA A CA 1
ATOM 796 C C . ALA A 1 97 ? 7.835 0.810 -13.779 1.00 91.19 97 ALA A C 1
ATOM 798 O O . ALA A 1 97 ? 6.841 1.092 -13.106 1.00 91.19 97 ALA A O 1
ATOM 799 N N . ASP A 1 98 ? 7.764 0.092 -14.903 1.00 92.31 98 ASP A N 1
ATOM 800 C CA . ASP A 1 98 ? 6.506 -0.386 -15.486 1.00 92.31 98 ASP A CA 1
ATOM 801 C C . ASP A 1 98 ? 5.786 -1.372 -14.547 1.00 92.31 98 ASP A C 1
ATOM 803 O O . ASP A 1 98 ? 4.570 -1.290 -14.347 1.00 92.31 98 ASP A O 1
ATOM 807 N N . ALA A 1 99 ? 6.529 -2.282 -13.907 1.00 93.00 99 ALA A N 1
ATOM 808 C CA . ALA A 1 99 ? 5.972 -3.212 -12.926 1.00 93.00 99 ALA A CA 1
ATOM 809 C C . ALA A 1 99 ? 5.378 -2.473 -11.714 1.00 93.00 99 ALA A C 1
ATOM 811 O O . ALA A 1 99 ? 4.264 -2.779 -11.278 1.00 93.00 99 ALA A O 1
ATOM 812 N N . PHE A 1 100 ? 6.078 -1.462 -11.191 1.00 93.25 100 PHE A N 1
ATOM 813 C CA . PHE A 1 100 ? 5.586 -0.657 -10.072 1.00 93.25 100 PHE A CA 1
ATOM 814 C C . PHE A 1 100 ? 4.393 0.230 -10.443 1.00 93.25 100 PHE A C 1
ATOM 816 O O . PHE A 1 100 ? 3.562 0.514 -9.577 1.00 93.25 100 PHE A O 1
ATOM 823 N N . GLU A 1 101 ? 4.233 0.612 -11.712 1.00 92.62 101 GLU A N 1
ATOM 824 C CA . GLU A 1 101 ? 3.009 1.268 -12.180 1.00 92.62 101 GLU A CA 1
ATOM 825 C C . GLU A 1 101 ? 1.791 0.340 -12.033 1.00 92.62 101 GLU A C 1
ATOM 827 O O . GLU A 1 101 ? 0.734 0.766 -11.554 1.00 92.62 101 GLU A O 1
ATOM 832 N N . GLN A 1 102 ? 1.940 -0.943 -12.381 1.00 92.81 102 GLN A N 1
ATOM 833 C CA . GLN A 1 102 ? 0.875 -1.939 -12.224 1.00 92.81 102 GLN A CA 1
ATOM 834 C C . GLN A 1 102 ? 0.590 -2.240 -10.748 1.00 92.81 102 GLN A C 1
ATOM 836 O O . GLN A 1 102 ? -0.571 -2.243 -10.340 1.00 92.81 102 GLN A O 1
ATOM 841 N N . ILE A 1 103 ? 1.628 -2.392 -9.918 1.00 91.56 103 ILE A N 1
ATOM 842 C CA . ILE A 1 103 ? 1.468 -2.555 -8.461 1.00 91.56 103 ILE A CA 1
ATOM 843 C C . ILE A 1 103 ? 0.731 -1.346 -7.866 1.00 91.56 103 ILE A C 1
ATOM 845 O O . ILE A 1 103 ? -0.205 -1.517 -7.087 1.00 91.56 103 ILE A O 1
ATOM 849 N N . SER A 1 104 ? 1.089 -0.126 -8.280 1.00 90.94 104 SER A N 1
ATOM 850 C CA . SER A 1 104 ? 0.434 1.107 -7.831 1.00 90.94 104 SER A CA 1
ATOM 851 C C . SER A 1 104 ? -1.050 1.153 -8.210 1.00 90.94 104 SER A C 1
ATOM 853 O O . SER A 1 104 ? -1.877 1.598 -7.413 1.00 90.94 104 SER A O 1
ATOM 855 N N . LYS A 1 105 ? -1.432 0.667 -9.400 1.00 91.12 105 LYS A N 1
ATOM 856 C CA . LYS A 1 105 ? -2.850 0.532 -9.788 1.00 91.12 105 LYS A CA 1
ATOM 857 C C . LYS A 1 105 ? -3.594 -0.415 -8.844 1.00 91.12 105 LYS A C 1
ATOM 859 O O . LYS A 1 105 ? -4.648 -0.037 -8.332 1.00 91.12 105 LYS A O 1
ATOM 864 N N . SER A 1 106 ? -3.024 -1.585 -8.556 1.00 90.31 106 SER A N 1
ATOM 865 C CA . SER A 1 106 ? -3.618 -2.556 -7.629 1.00 90.31 106 SER A CA 1
ATOM 866 C C . SER A 1 106 ? -3.737 -2.004 -6.206 1.00 90.31 106 SER A C 1
ATOM 868 O O . SER A 1 106 ? -4.781 -2.142 -5.579 1.00 90.31 106 SER A O 1
ATOM 870 N N . TRP A 1 107 ? -2.712 -1.312 -5.703 1.00 90.94 107 TRP A N 1
ATOM 871 C CA . TRP A 1 107 ? -2.740 -0.712 -4.365 1.00 90.94 107 TRP A CA 1
ATOM 872 C C . TRP A 1 107 ? -3.770 0.422 -4.276 1.00 90.94 107 TRP A C 1
ATOM 874 O O . TRP A 1 107 ? -4.549 0.478 -3.327 1.00 90.94 107 TRP A O 1
ATOM 884 N N . ARG A 1 108 ? -3.882 1.281 -5.295 1.00 89.31 108 ARG A N 1
ATOM 885 C CA . ARG A 1 108 ? -4.936 2.313 -5.334 1.00 89.31 108 ARG A CA 1
ATOM 886 C C . ARG A 1 108 ? -6.345 1.725 -5.325 1.00 89.31 108 ARG A C 1
ATOM 888 O O . ARG A 1 108 ? -7.228 2.287 -4.683 1.00 89.31 108 ARG A O 1
ATOM 895 N N . ALA A 1 109 ? -6.565 0.588 -5.989 1.00 88.19 109 ALA A N 1
ATOM 896 C CA . ALA A 1 109 ? -7.866 -0.084 -5.976 1.00 88.19 109 ALA A CA 1
ATOM 897 C C . ALA A 1 109 ? -8.301 -0.526 -4.564 1.00 88.19 109 ALA A C 1
ATOM 899 O O . ALA A 1 109 ? -9.508 -0.612 -4.312 1.00 88.19 109 ALA A O 1
ATOM 900 N N . LEU A 1 110 ? -7.329 -0.740 -3.666 1.00 89.06 110 LEU A N 1
ATOM 901 C CA . LEU A 1 110 ? -7.501 -1.078 -2.249 1.00 89.06 110 LEU A CA 1
ATOM 902 C C . LEU A 1 110 ? -7.619 0.149 -1.323 1.00 89.06 110 LEU A C 1
ATOM 904 O O . LEU A 1 110 ? -7.748 -0.019 -0.115 1.00 89.06 110 LEU A O 1
ATOM 908 N N . GLY A 1 111 ? -7.590 1.373 -1.863 1.00 86.12 111 GLY A N 1
ATOM 909 C CA . GLY A 1 111 ? -7.778 2.614 -1.098 1.00 86.12 111 GLY A CA 1
ATOM 910 C C . GLY A 1 111 ? -6.493 3.372 -0.757 1.00 86.12 111 GLY A C 1
ATOM 911 O O . GLY A 1 111 ? -6.557 4.442 -0.149 1.00 86.12 111 GLY A O 1
ATOM 912 N N . TYR A 1 112 ? -5.326 2.877 -1.177 1.00 87.56 112 TYR A N 1
ATOM 913 C CA . TYR A 1 112 ? -4.075 3.597 -0.959 1.00 87.56 112 TYR A CA 1
ATOM 914 C C . TYR A 1 112 ? -4.030 4.926 -1.745 1.00 87.56 112 TYR A C 1
ATOM 916 O O . TYR A 1 112 ? -4.417 4.963 -2.917 1.00 87.56 112 TYR A O 1
ATOM 924 N N . PRO A 1 113 ? -3.523 6.026 -1.155 1.00 80.81 113 PRO A N 1
ATOM 925 C CA . PRO A 1 113 ? -3.773 7.368 -1.680 1.00 80.81 113 PRO A CA 1
ATOM 926 C C . PRO A 1 113 ? -2.656 7.965 -2.558 1.00 80.81 113 PRO A C 1
ATOM 928 O O . PRO A 1 113 ? -2.728 9.148 -2.897 1.00 80.81 113 PRO A O 1
ATOM 931 N N . PHE A 1 114 ? -1.593 7.223 -2.882 1.00 82.12 114 PHE A N 1
ATOM 932 C CA . PHE A 1 114 ? -0.461 7.749 -3.662 1.00 82.12 114 PHE A CA 1
ATOM 933 C C . PHE A 1 114 ? -0.693 7.658 -5.176 1.00 82.12 114 PHE A C 1
ATOM 935 O O . PHE A 1 114 ? -1.265 6.695 -5.682 1.00 82.12 114 PHE A O 1
ATOM 942 N N . ALA A 1 115 ? -0.212 8.666 -5.911 1.00 81.75 115 ALA A N 1
ATOM 943 C CA . ALA A 1 115 ? -0.296 8.704 -7.373 1.00 81.75 115 ALA A CA 1
ATOM 944 C C . ALA A 1 115 ? 0.731 7.771 -8.042 1.00 81.75 115 ALA A C 1
ATOM 946 O O . ALA A 1 115 ? 0.461 7.193 -9.094 1.00 81.75 115 ALA A O 1
ATOM 947 N N . SER A 1 116 ? 1.896 7.603 -7.414 1.00 83.00 116 SER A N 1
ATOM 948 C CA . SER A 1 116 ? 2.990 6.744 -7.863 1.00 83.00 116 SER A CA 1
ATOM 949 C C . SER A 1 116 ? 3.673 6.074 -6.669 1.00 83.00 116 SER A C 1
ATOM 951 O O . SER A 1 116 ? 3.601 6.561 -5.541 1.00 83.00 116 SER A O 1
ATOM 953 N N . LEU A 1 117 ? 4.331 4.945 -6.927 1.00 87.94 117 LEU A N 1
ATOM 954 C CA . LEU A 1 117 ? 5.167 4.236 -5.963 1.00 87.94 117 LEU A CA 1
ATOM 955 C C . LEU A 1 117 ? 6.626 4.343 -6.394 1.00 87.94 117 LEU A C 1
ATOM 957 O O . LEU A 1 117 ? 6.930 4.182 -7.573 1.00 87.94 117 LEU A O 1
ATOM 961 N N . THR A 1 118 ? 7.525 4.577 -5.439 1.00 89.19 118 THR A N 1
ATOM 962 C CA . THR A 1 118 ? 8.967 4.488 -5.686 1.00 89.19 118 THR A CA 1
ATOM 963 C C . THR A 1 118 ? 9.330 3.032 -5.994 1.00 89.19 118 THR A C 1
ATOM 965 O O . THR A 1 118 ? 9.120 2.187 -5.118 1.00 89.19 118 THR A O 1
ATOM 968 N N . PRO A 1 119 ? 9.895 2.721 -7.177 1.00 91.44 119 PRO A N 1
ATOM 969 C CA . PRO A 1 119 ? 10.317 1.365 -7.512 1.00 91.44 119 PRO A CA 1
ATOM 970 C C . PRO A 1 119 ? 11.480 0.942 -6.617 1.00 91.44 119 PRO A C 1
ATOM 972 O O . PRO A 1 119 ? 12.605 1.426 -6.746 1.00 91.44 119 PRO A O 1
ATOM 975 N N . SER A 1 120 ? 11.173 0.136 -5.605 1.00 89.31 120 SER A N 1
ATOM 976 C CA . SER A 1 120 ? 12.140 -0.295 -4.605 1.00 89.31 120 SER A CA 1
ATOM 977 C C . SER A 1 120 ? 11.635 -1.505 -3.835 1.00 89.31 120 SER A C 1
ATOM 979 O O . SER A 1 120 ? 10.497 -1.525 -3.364 1.00 89.31 120 SER A O 1
ATOM 981 N N . TYR A 1 121 ? 12.529 -2.459 -3.569 1.00 88.00 121 TYR A N 1
ATOM 982 C CA . TYR A 1 121 ? 12.269 -3.557 -2.632 1.00 88.00 121 TYR A CA 1
ATOM 983 C C . TYR A 1 121 ? 11.877 -3.089 -1.226 1.00 88.00 121 TYR A C 1
ATOM 985 O O . TYR A 1 121 ? 11.230 -3.833 -0.493 1.00 88.00 121 TYR A O 1
ATOM 993 N N . ALA A 1 122 ? 12.202 -1.848 -0.851 1.00 88.94 122 ALA A N 1
ATOM 994 C CA . ALA A 1 122 ? 11.776 -1.277 0.420 1.00 88.94 122 ALA A CA 1
ATOM 995 C C . ALA A 1 122 ? 10.236 -1.207 0.557 1.00 88.94 122 ALA A C 1
ATOM 997 O O . ALA A 1 122 ? 9.718 -1.215 1.675 1.00 88.94 122 ALA A O 1
ATOM 998 N N . ALA A 1 123 ? 9.487 -1.217 -0.554 1.00 88.44 123 ALA A N 1
ATOM 999 C CA . ALA A 1 123 ? 8.026 -1.294 -0.532 1.00 88.44 123 ALA A CA 1
ATOM 1000 C C . ALA A 1 123 ? 7.512 -2.566 0.170 1.00 88.44 123 ALA A C 1
ATOM 1002 O O . ALA A 1 123 ? 6.524 -2.504 0.899 1.00 88.44 123 ALA A O 1
ATOM 1003 N N . ALA A 1 124 ? 8.222 -3.695 0.044 1.00 89.56 124 ALA A N 1
ATOM 1004 C CA . ALA A 1 124 ? 7.840 -4.964 0.673 1.00 89.56 124 ALA A CA 1
ATOM 1005 C C . ALA A 1 124 ? 7.883 -4.920 2.214 1.00 89.56 124 ALA A C 1
ATOM 1007 O O . ALA A 1 124 ? 7.234 -5.727 2.873 1.00 89.56 124 ALA A O 1
ATOM 1008 N N . ILE A 1 125 ? 8.620 -3.965 2.792 1.00 88.62 125 ILE A N 1
ATOM 1009 C CA . ILE A 1 125 ? 8.698 -3.732 4.243 1.00 88.62 125 ILE A CA 1
ATOM 1010 C C . ILE A 1 125 ? 7.940 -2.468 4.681 1.00 88.62 125 ILE A C 1
ATOM 1012 O O . ILE A 1 125 ? 8.152 -1.967 5.783 1.00 88.62 125 ILE A O 1
ATOM 1016 N N . GLY A 1 126 ? 7.056 -1.938 3.829 1.00 85.50 126 GLY A N 1
ATOM 1017 C CA . GLY A 1 126 ? 6.187 -0.807 4.161 1.00 85.50 126 GLY A CA 1
ATOM 1018 C C . GLY A 1 126 ? 6.824 0.577 3.996 1.00 85.50 126 GLY A C 1
ATOM 1019 O O . GLY A 1 126 ? 6.269 1.562 4.484 1.00 85.50 126 GLY A O 1
ATOM 1020 N N . ALA A 1 127 ? 7.951 0.701 3.285 1.00 83.31 127 ALA A N 1
ATOM 1021 C CA . ALA A 1 127 ? 8.597 1.991 3.011 1.00 83.31 127 ALA A CA 1
ATOM 1022 C C . ALA A 1 127 ? 7.945 2.761 1.839 1.00 83.31 127 ALA A C 1
ATOM 1024 O O . ALA A 1 127 ? 8.637 3.315 0.986 1.00 83.31 127 ALA A O 1
ATOM 1025 N N . SER A 1 128 ? 6.611 2.783 1.787 1.00 78.50 128 SER A N 1
ATOM 1026 C CA . SER A 1 128 ? 5.823 3.452 0.735 1.00 78.50 128 SER A CA 1
ATOM 1027 C C . SER A 1 128 ? 4.946 4.597 1.256 1.00 78.50 128 SER A C 1
ATOM 1029 O O . SER A 1 128 ? 4.347 5.306 0.457 1.00 78.50 128 SER A O 1
ATOM 1031 N N . GLY A 1 129 ? 4.919 4.823 2.578 1.00 69.94 129 GLY A N 1
ATOM 1032 C CA . GLY A 1 129 ? 4.288 5.997 3.193 1.00 69.94 129 GLY A CA 1
ATOM 1033 C C . GLY A 1 129 ? 2.760 5.959 3.179 1.00 69.94 129 GLY A C 1
ATOM 1034 O O . GLY A 1 129 ? 2.127 6.778 2.515 1.00 69.94 129 GLY A O 1
ATOM 1035 N N . ASP A 1 130 ? 2.168 5.023 3.922 1.00 71.62 130 ASP A N 1
ATOM 1036 C CA . ASP A 1 130 ? 0.712 4.892 3.996 1.00 71.62 130 ASP A CA 1
ATOM 1037 C C . ASP A 1 130 ? 0.071 5.697 5.143 1.00 71.62 130 ASP A C 1
ATOM 1039 O O . ASP A 1 130 ? 0.722 6.050 6.130 1.00 71.62 130 ASP A O 1
ATOM 1043 N N . ARG A 1 131 ? -1.228 5.987 5.014 1.00 84.94 131 ARG A N 1
ATOM 1044 C CA . ARG A 1 131 ? -2.038 6.677 6.022 1.00 84.94 131 ARG A CA 1
ATOM 1045 C C . ARG A 1 131 ? -2.745 5.651 6.913 1.00 84.94 131 ARG A C 1
ATOM 1047 O O . ARG A 1 131 ? -3.357 4.730 6.379 1.00 84.94 131 ARG A O 1
ATOM 1054 N N . PRO A 1 132 ? -2.815 5.858 8.242 1.00 89.69 132 PRO A N 1
ATOM 1055 C CA . PRO A 1 132 ? -3.555 4.961 9.137 1.00 89.69 132 PRO A CA 1
ATOM 1056 C C . PRO A 1 132 ? -5.004 4.677 8.702 1.00 89.69 132 PRO A C 1
ATOM 1058 O O . PRO A 1 132 ? -5.499 3.573 8.894 1.00 89.69 132 PRO A O 1
ATOM 1061 N N . ALA A 1 133 ? -5.677 5.646 8.073 1.00 89.62 133 ALA A N 1
ATOM 1062 C CA . ALA A 1 133 ? -7.038 5.467 7.565 1.00 89.62 133 ALA A CA 1
ATOM 1063 C C . ALA A 1 133 ? -7.130 4.469 6.393 1.00 89.62 133 ALA A C 1
ATOM 1065 O O . ALA A 1 133 ? -8.095 3.716 6.319 1.00 89.62 133 ALA A O 1
ATOM 1066 N N . ALA A 1 134 ? -6.135 4.435 5.501 1.00 90.94 134 ALA A N 1
ATOM 1067 C CA . ALA A 1 134 ? -6.108 3.490 4.382 1.00 90.94 134 ALA A CA 1
ATOM 1068 C C . ALA A 1 134 ? -5.860 2.058 4.881 1.00 90.94 134 ALA A C 1
ATOM 1070 O O . ALA A 1 134 ? -6.536 1.131 4.446 1.00 90.94 134 ALA A O 1
ATOM 1071 N N . LEU A 1 135 ? -4.987 1.889 5.882 1.00 92.69 135 LEU A N 1
ATOM 1072 C CA . LEU A 1 135 ? -4.795 0.603 6.560 1.00 92.69 135 LEU A CA 1
ATOM 1073 C C . LEU A 1 135 ? -6.080 0.103 7.234 1.00 92.69 135 LEU A C 1
ATOM 1075 O O . LEU A 1 135 ? -6.411 -1.076 7.117 1.00 92.69 135 LEU A O 1
ATOM 1079 N N . ALA A 1 136 ? -6.827 0.995 7.893 1.00 93.06 136 ALA A N 1
ATOM 1080 C CA . ALA A 1 136 ? -8.126 0.666 8.475 1.00 93.06 136 ALA A CA 1
ATOM 1081 C C . ALA A 1 136 ? -9.150 0.243 7.399 1.00 93.06 136 ALA A C 1
ATOM 1083 O O . ALA A 1 136 ? -9.872 -0.733 7.581 1.00 93.06 136 ALA A O 1
ATOM 1084 N N . GLN A 1 137 ? -9.190 0.927 6.253 1.00 92.06 137 GLN A N 1
ATOM 1085 C CA . GLN A 1 137 ? -10.058 0.542 5.133 1.00 92.06 137 GLN A CA 1
ATOM 1086 C C . GLN A 1 137 ? -9.664 -0.806 4.516 1.00 92.06 137 GLN A C 1
ATOM 1088 O O . GLN A 1 137 ? -10.541 -1.600 4.170 1.00 92.06 137 GLN A O 1
ATOM 1093 N N . LEU A 1 138 ? -8.364 -1.086 4.397 1.00 93.69 138 LEU A N 1
ATOM 1094 C CA . LEU A 1 138 ? -7.863 -2.354 3.874 1.00 93.69 138 LEU A CA 1
ATOM 1095 C C . LEU A 1 138 ? -8.261 -3.522 4.779 1.00 93.69 138 LEU A C 1
ATOM 1097 O O . LEU A 1 138 ? -8.791 -4.514 4.289 1.00 93.69 138 LEU A O 1
ATOM 1101 N N . ILE A 1 139 ? -8.046 -3.405 6.092 1.00 95.31 139 ILE A N 1
ATOM 1102 C CA . ILE A 1 139 ? -8.414 -4.481 7.020 1.00 95.31 139 ILE A CA 1
ATOM 1103 C C . ILE A 1 139 ? -9.934 -4.681 7.083 1.00 95.31 139 ILE A C 1
ATOM 1105 O O . ILE A 1 139 ? -10.386 -5.818 7.100 1.00 95.31 139 ILE A O 1
ATOM 1109 N N . GLY A 1 140 ? -10.726 -3.606 7.001 1.00 94.19 140 GLY A N 1
ATOM 1110 C CA . GLY A 1 140 ? -12.183 -3.713 6.890 1.00 94.19 140 GLY A CA 1
ATOM 1111 C C . GLY A 1 140 ? -12.637 -4.357 5.576 1.00 94.19 140 GLY A C 1
ATOM 1112 O O . GLY A 1 140 ? -13.630 -5.073 5.546 1.00 94.19 140 GLY A O 1
ATOM 1113 N N . THR A 1 141 ? -11.890 -4.154 4.487 1.00 94.44 141 THR A N 1
ATOM 1114 C CA . THR A 1 141 ? -12.129 -4.841 3.208 1.00 94.44 141 THR A CA 1
ATOM 1115 C C . THR A 1 141 ? -11.841 -6.338 3.319 1.00 94.44 141 THR A C 1
ATOM 1117 O O . THR A 1 141 ? -12.567 -7.130 2.729 1.00 94.44 141 THR A O 1
ATOM 1120 N N . ILE A 1 142 ? -10.798 -6.728 4.059 1.00 95.12 142 ILE A N 1
ATOM 1121 C CA . ILE A 1 142 ? -10.467 -8.137 4.314 1.00 95.12 142 ILE A CA 1
ATOM 1122 C C . ILE A 1 142 ? -11.559 -8.796 5.163 1.00 95.12 142 ILE A C 1
ATOM 1124 O O . ILE A 1 142 ? -12.038 -9.852 4.772 1.00 95.12 142 ILE A O 1
ATOM 1128 N N . GLU A 1 143 ? -11.984 -8.155 6.259 1.00 94.81 143 GLU A N 1
ATOM 1129 C CA . GLU A 1 143 ? -13.093 -8.638 7.103 1.00 94.81 143 GLU A CA 1
ATOM 1130 C C . GLU A 1 143 ? -14.390 -8.801 6.300 1.00 94.81 143 GLU A C 1
ATOM 1132 O O . GLU A 1 143 ? -15.113 -9.771 6.467 1.00 94.81 143 GLU A O 1
ATOM 1137 N N . ASN A 1 144 ? -14.668 -7.886 5.370 1.00 94.44 144 ASN A N 1
ATOM 1138 C CA . ASN A 1 144 ? -15.867 -7.923 4.535 1.00 94.44 144 ASN A CA 1
ATOM 1139 C C . ASN A 1 144 ? -15.679 -8.745 3.239 1.00 94.44 144 ASN A C 1
ATOM 1141 O O . ASN A 1 144 ? -16.112 -8.326 2.161 1.00 94.44 144 ASN A O 1
ATOM 1145 N N . ASP A 1 145 ? -14.996 -9.891 3.316 1.00 95.38 145 ASP A N 1
ATOM 1146 C CA . ASP A 1 145 ? -14.805 -10.847 2.210 1.00 95.38 145 ASP A CA 1
ATOM 1147 C C . ASP A 1 145 ? -14.235 -10.235 0.917 1.00 95.38 145 ASP A C 1
ATOM 1149 O O . ASP A 1 145 ? -14.655 -10.556 -0.200 1.00 95.38 145 ASP A O 1
ATOM 1153 N N . GLY A 1 146 ? -13.307 -9.288 1.043 1.00 94.88 146 GLY A N 1
ATOM 1154 C CA . GLY A 1 146 ? -12.704 -8.610 -0.103 1.00 94.88 146 GLY A CA 1
ATOM 1155 C C . GLY A 1 146 ? -13.586 -7.530 -0.736 1.00 94.88 146 GLY A C 1
ATOM 1156 O O . GLY A 1 146 ? -13.260 -7.028 -1.818 1.00 94.88 146 GLY A O 1
ATOM 1157 N N . LYS A 1 147 ? -14.693 -7.142 -0.093 1.00 94.69 147 LYS A N 1
ATOM 1158 C CA . LYS A 1 147 ? -15.592 -6.079 -0.558 1.00 94.69 147 LYS A CA 1
ATOM 1159 C C . LYS A 1 147 ? -15.348 -4.798 0.227 1.00 94.69 147 LYS A C 1
ATOM 1161 O O . LYS A 1 147 ? -15.402 -4.768 1.451 1.00 94.69 147 LYS A O 1
ATOM 1166 N N . THR A 1 148 ? -15.151 -3.698 -0.484 1.00 90.94 148 THR A N 1
ATOM 1167 C CA . THR A 1 148 ? -15.005 -2.383 0.140 1.00 90.94 148 THR A CA 1
ATOM 1168 C C . THR A 1 148 ? -16.365 -1.706 0.325 1.00 90.94 148 THR A C 1
ATOM 1170 O O . THR A 1 148 ? -17.243 -1.792 -0.542 1.00 90.94 148 THR A O 1
ATOM 1173 N N . LEU A 1 149 ? -16.525 -1.021 1.458 1.00 84.00 149 LEU A N 1
ATOM 1174 C CA . LEU A 1 149 ? -17.670 -0.174 1.787 1.00 84.00 149 LEU A CA 1
ATOM 1175 C C . LEU A 1 149 ? -17.216 1.290 1.875 1.00 84.00 149 LEU A C 1
ATOM 1177 O O . LEU A 1 149 ? -16.114 1.560 2.361 1.00 84.00 149 LEU A O 1
ATOM 1181 N N . PRO A 1 150 ? -18.044 2.254 1.436 1.00 82.19 150 PRO A N 1
ATOM 1182 C CA . PRO A 1 150 ? -17.712 3.663 1.586 1.00 82.19 150 PRO A CA 1
ATOM 1183 C C . PRO A 1 150 ? -17.609 4.030 3.069 1.00 82.19 150 PRO A C 1
ATOM 1185 O O . PRO A 1 150 ? -18.486 3.701 3.867 1.00 82.19 150 PRO A O 1
ATOM 1188 N N . THR A 1 151 ? -16.547 4.745 3.439 1.00 81.69 151 THR A N 1
ATOM 1189 C CA . THR A 1 151 ? -16.408 5.297 4.791 1.00 81.69 151 THR A CA 1
ATOM 1190 C C . THR A 1 151 ? -17.400 6.441 4.983 1.00 81.69 151 THR A C 1
ATOM 1192 O O . THR A 1 151 ? -17.440 7.369 4.177 1.00 81.69 151 THR A O 1
ATOM 1195 N N . GLN A 1 152 ? -18.184 6.383 6.058 1.00 83.88 152 GLN A N 1
ATOM 1196 C CA . GLN A 1 152 ? -19.174 7.401 6.400 1.00 83.88 152 GLN A CA 1
ATOM 1197 C C . GLN A 1 152 ? -18.856 7.968 7.783 1.00 83.88 152 GLN A C 1
ATOM 1199 O O . GLN A 1 152 ? -18.814 7.226 8.760 1.00 83.88 152 GLN A O 1
ATOM 1204 N N . SER A 1 153 ? -18.642 9.281 7.862 1.00 85.62 153 SER A N 1
ATOM 1205 C CA . SER A 1 153 ? -18.453 9.983 9.142 1.00 85.62 153 SER A CA 1
ATOM 1206 C C . SER A 1 153 ? -19.753 10.582 9.684 1.00 85.62 153 SER A C 1
ATOM 1208 O O . SER A 1 153 ? -19.821 10.941 10.854 1.00 85.62 153 SER A O 1
ATOM 1210 N N . ILE A 1 154 ? -20.773 10.720 8.831 1.00 88.44 154 ILE A N 1
ATOM 1211 C CA . ILE A 1 154 ? -22.072 11.312 9.156 1.00 88.44 154 ILE A CA 1
ATOM 1212 C C . ILE A 1 154 ? -23.148 10.350 8.658 1.00 88.44 154 ILE A C 1
ATOM 1214 O O . ILE A 1 154 ? -23.207 10.065 7.463 1.00 88.44 154 ILE A O 1
ATOM 1218 N N . ALA A 1 155 ? -23.982 9.856 9.574 1.00 87.75 155 ALA A N 1
ATOM 1219 C CA . ALA A 1 155 ? -25.066 8.933 9.246 1.00 87.75 155 ALA A CA 1
ATOM 1220 C C . ALA A 1 155 ? -26.313 9.667 8.739 1.00 87.75 155 ALA A C 1
ATOM 1222 O O . ALA A 1 155 ? -26.924 9.246 7.765 1.00 87.75 155 ALA A O 1
ATOM 1223 N N . THR A 1 156 ? -26.691 10.771 9.382 1.00 91.81 156 THR A N 1
ATOM 1224 C CA . THR A 1 156 ? -27.873 11.558 9.016 1.00 91.81 156 THR A CA 1
ATOM 1225 C C . THR A 1 156 ? -27.686 13.023 9.386 1.00 91.81 156 THR A C 1
ATOM 1227 O O . THR A 1 156 ? -27.066 13.332 10.403 1.00 91.81 156 THR A O 1
ATOM 1230 N N . LEU A 1 157 ? -28.254 13.922 8.584 1.00 94.81 157 LEU A N 1
ATOM 1231 C CA . LEU A 1 157 ? -28.431 15.334 8.921 1.00 94.81 157 LEU A CA 1
ATOM 1232 C C . LEU A 1 157 ? -29.929 15.638 8.926 1.00 94.81 157 LEU A C 1
ATOM 1234 O O . LEU A 1 157 ? -30.606 15.407 7.925 1.00 94.81 157 LEU A O 1
ATOM 1238 N N . GLU A 1 158 ? -30.435 16.143 10.045 1.00 96.00 158 GLU A N 1
ATOM 1239 C CA . GLU A 1 158 ? -31.841 16.510 10.223 1.00 96.00 158 GLU A CA 1
ATOM 1240 C C . GLU A 1 158 ? -31.945 18.032 10.372 1.00 96.00 158 GLU A C 1
ATOM 1242 O O . GLU A 1 158 ? -31.307 18.625 11.243 1.00 96.00 158 GLU A O 1
ATOM 1247 N N . PHE A 1 159 ? -32.730 18.668 9.502 1.00 97.25 159 PHE A N 1
ATOM 1248 C CA . PHE A 1 159 ? -32.970 20.110 9.487 1.00 97.25 159 PHE A CA 1
ATOM 1249 C C . PHE A 1 159 ? -34.432 20.405 9.789 1.00 97.25 159 PHE A C 1
ATOM 1251 O O . PHE A 1 159 ? -35.308 19.685 9.318 1.00 97.25 159 PHE A O 1
ATOM 1258 N N . ALA A 1 160 ? -34.681 21.496 10.522 1.00 95.94 160 ALA A N 1
ATOM 1259 C CA . ALA A 1 160 ? -36.021 22.007 10.823 1.00 95.94 160 ALA A CA 1
ATOM 1260 C C . ALA A 1 160 ? -36.983 20.928 11.361 1.00 95.94 160 ALA A C 1
ATOM 1262 O O . ALA A 1 160 ? -38.158 20.895 10.995 1.00 95.94 160 ALA A O 1
ATOM 1263 N N . LYS A 1 161 ? -36.450 20.039 12.208 1.00 96.25 161 LYS A N 1
ATOM 1264 C CA . LYS A 1 161 ? -37.189 18.952 12.848 1.00 96.25 161 LYS A CA 1
ATOM 1265 C C . LYS A 1 161 ? -38.457 19.473 13.526 1.00 96.25 161 LYS A C 1
ATOM 1267 O O . LYS A 1 161 ? -38.424 20.546 14.128 1.00 96.25 161 LYS A O 1
ATOM 1272 N N . ASP A 1 162 ? -39.544 18.714 13.417 1.00 95.44 162 ASP A N 1
ATOM 1273 C CA . ASP A 1 162 ? -40.860 19.037 13.975 1.00 95.44 162 ASP A CA 1
ATOM 1274 C C . ASP A 1 162 ? -41.497 20.303 13.358 1.00 95.44 162 ASP A C 1
ATOM 1276 O O . ASP A 1 162 ? -42.358 20.951 13.957 1.00 95.44 162 ASP A O 1
ATOM 1280 N N . THR A 1 163 ? -41.102 20.661 12.129 1.00 96.56 163 THR A N 1
ATOM 1281 C CA . THR A 1 163 ? -41.729 21.737 11.344 1.00 96.56 163 THR A CA 1
ATOM 1282 C C . THR A 1 163 ? -42.173 21.228 9.968 1.00 96.56 163 THR A C 1
ATOM 1284 O O . THR A 1 163 ? -41.633 20.238 9.477 1.00 96.56 163 THR A O 1
ATOM 1287 N N . PRO A 1 164 ? -43.086 21.925 9.263 1.00 96.06 164 PRO A N 1
ATOM 1288 C CA . PRO A 1 164 ? -43.431 21.584 7.877 1.00 96.06 164 PRO A CA 1
ATOM 1289 C C . PRO A 1 164 ? -42.253 21.617 6.885 1.00 96.06 164 PRO A C 1
ATOM 1291 O O . PRO A 1 164 ? -42.403 21.162 5.756 1.00 96.06 164 PRO A O 1
ATOM 1294 N N . TYR A 1 165 ? -41.101 22.170 7.283 1.00 95.62 165 TYR A N 1
ATOM 1295 C CA . TYR A 1 165 ? -39.877 22.239 6.481 1.00 95.62 165 TYR A CA 1
ATOM 1296 C C . TYR A 1 165 ? -38.857 21.154 6.854 1.00 95.62 165 TYR A C 1
ATOM 1298 O O . TYR A 1 165 ? -37.703 21.222 6.418 1.00 95.62 165 TYR A O 1
ATOM 1306 N N . GLU A 1 166 ? -39.252 20.178 7.678 1.00 96.50 166 GLU A N 1
ATOM 1307 C CA . GLU A 1 166 ? -38.370 19.104 8.117 1.00 96.50 166 GLU A CA 1
ATOM 1308 C C . GLU A 1 166 ? -37.731 18.392 6.921 1.00 96.50 166 GLU A C 1
ATOM 1310 O O . GLU A 1 166 ? -38.405 17.911 6.010 1.00 96.50 166 GLU A O 1
ATOM 1315 N N . THR A 1 167 ? -36.399 18.349 6.920 1.00 96.56 167 THR A N 1
ATOM 1316 C CA . THR A 1 167 ? -35.614 17.737 5.849 1.00 96.56 167 THR A CA 1
ATOM 1317 C C . THR A 1 167 ? -34.569 16.813 6.449 1.00 96.56 167 THR A C 1
ATOM 1319 O O . THR A 1 167 ? -33.732 17.235 7.249 1.00 96.56 167 THR A O 1
ATOM 1322 N N . ARG A 1 168 ? -34.581 15.549 6.021 1.00 95.00 168 ARG A N 1
ATOM 1323 C CA . ARG A 1 168 ? -33.618 14.531 6.443 1.00 95.00 168 ARG A CA 1
ATOM 1324 C C . ARG A 1 168 ? -32.725 14.135 5.276 1.00 95.00 168 ARG A C 1
ATOM 1326 O O . ARG A 1 168 ? -33.201 13.615 4.272 1.00 95.00 168 ARG A O 1
ATOM 1333 N N . PHE A 1 169 ? -31.422 14.331 5.437 1.00 93.88 169 PHE A N 1
ATOM 1334 C CA . PHE A 1 169 ? -30.408 13.826 4.519 1.00 93.88 169 PHE A CA 1
ATOM 1335 C C . PHE A 1 169 ? -29.778 12.572 5.113 1.00 93.88 169 PHE A C 1
ATOM 1337 O O . PHE A 1 169 ? -29.258 12.600 6.228 1.00 93.88 169 PHE A O 1
ATOM 1344 N N . ALA A 1 170 ? -29.803 11.484 4.353 1.00 91.00 170 ALA A N 1
ATOM 1345 C CA . ALA A 1 170 ? -29.104 10.248 4.668 1.00 91.00 170 ALA A CA 1
ATOM 1346 C C . ALA A 1 170 ? -28.251 9.833 3.456 1.00 91.00 170 ALA A C 1
ATOM 1348 O O . ALA A 1 170 ? -28.657 10.088 2.317 1.00 91.00 170 ALA A O 1
ATOM 1349 N N . PRO A 1 171 ? -27.081 9.208 3.664 1.00 86.31 171 PRO A N 1
ATOM 1350 C CA . PRO A 1 171 ? -26.302 8.610 2.593 1.00 86.31 171 PRO A CA 1
ATOM 1351 C C . PRO A 1 171 ? -27.145 7.622 1.786 1.00 86.31 171 PRO A C 1
ATOM 1353 O O . PRO A 1 171 ? -27.881 6.808 2.346 1.00 86.31 171 PRO A O 1
ATOM 1356 N N . ALA A 1 172 ? -27.016 7.673 0.461 1.00 84.44 172 ALA A N 1
ATOM 1357 C CA . ALA A 1 172 ? -27.618 6.666 -0.401 1.00 84.44 172 ALA A CA 1
ATOM 1358 C C . ALA A 1 172 ? -26.991 5.292 -0.117 1.00 84.44 172 ALA A C 1
ATOM 1360 O O . ALA A 1 172 ? -25.785 5.183 0.125 1.00 84.44 172 ALA A O 1
ATOM 1361 N N . ALA A 1 173 ? -27.806 4.237 -0.170 1.00 80.44 173 ALA A N 1
ATOM 1362 C CA . ALA A 1 173 ? -27.315 2.873 -0.043 1.00 80.44 173 ALA A CA 1
ATOM 1363 C C . ALA A 1 173 ? -26.401 2.543 -1.236 1.00 80.44 173 ALA A C 1
ATOM 1365 O O . ALA A 1 173 ? -26.865 2.365 -2.361 1.00 80.44 173 ALA A O 1
ATOM 1366 N N . THR A 1 174 ? -25.095 2.470 -0.989 1.00 82.06 174 THR A N 1
ATOM 1367 C CA . THR A 1 174 ? -24.103 2.079 -1.996 1.00 82.06 174 THR A CA 1
ATOM 1368 C C . THR A 1 174 ? -23.809 0.595 -1.849 1.00 82.06 174 THR A C 1
ATOM 1370 O O . THR A 1 174 ? -23.414 0.143 -0.773 1.00 82.06 174 THR A O 1
ATOM 1373 N N . ALA A 1 175 ? -23.985 -0.165 -2.931 1.00 85.19 175 ALA A N 1
ATOM 1374 C CA . ALA A 1 175 ? -23.646 -1.582 -2.943 1.00 85.19 175 ALA A CA 1
ATOM 1375 C C . ALA A 1 175 ? -22.138 -1.783 -2.666 1.00 85.19 175 ALA A C 1
ATOM 1377 O O . ALA A 1 175 ? -21.319 -1.027 -3.202 1.00 85.19 175 ALA A O 1
ATOM 1378 N N . PRO A 1 176 ? -21.748 -2.792 -1.861 1.00 88.19 176 PRO A N 1
ATOM 1379 C CA . PRO A 1 176 ? -20.342 -3.118 -1.649 1.00 88.19 176 PRO A CA 1
ATOM 1380 C C . PRO A 1 176 ? -19.640 -3.415 -2.978 1.00 88.19 176 PRO A C 1
ATOM 1382 O O . PRO A 1 176 ? -20.180 -4.123 -3.830 1.00 88.19 176 PRO A O 1
ATOM 1385 N N . ARG A 1 177 ? -18.413 -2.915 -3.149 1.00 90.69 177 ARG A N 1
ATOM 1386 C CA . ARG A 1 177 ? -17.610 -3.164 -4.355 1.00 90.69 177 ARG A CA 1
ATOM 1387 C C . ARG A 1 177 ? -16.591 -4.263 -4.076 1.00 90.69 177 ARG A C 1
ATOM 1389 O O . ARG A 1 177 ? -15.718 -4.074 -3.235 1.00 90.69 177 ARG A O 1
ATOM 1396 N N . ALA A 1 178 ? -16.665 -5.379 -4.797 1.00 93.38 178 ALA A N 1
ATOM 1397 C CA . ALA A 1 178 ? -15.642 -6.423 -4.729 1.00 93.38 178 ALA A CA 1
ATOM 1398 C C . ALA A 1 178 ? -14.309 -5.898 -5.290 1.00 93.38 178 ALA A C 1
ATOM 1400 O O . ALA A 1 178 ? -14.255 -5.412 -6.422 1.00 93.38 178 ALA A O 1
ATOM 1401 N N . VAL A 1 179 ? -13.251 -5.955 -4.480 1.00 94.25 179 VAL A N 1
ATOM 1402 C CA . VAL A 1 179 ? -11.889 -5.522 -4.847 1.00 94.25 179 VAL A CA 1
ATOM 1403 C C . VAL A 1 179 ? -10.860 -6.634 -4.720 1.00 94.25 179 VAL A C 1
ATOM 1405 O O . VAL A 1 179 ? -9.836 -6.590 -5.397 1.00 94.25 179 VAL A O 1
ATOM 1408 N N . LEU A 1 180 ? -11.146 -7.631 -3.887 1.00 94.81 180 LEU A N 1
ATOM 1409 C CA . LEU A 1 180 ? -10.407 -8.880 -3.779 1.00 94.81 180 LEU A CA 1
ATOM 1410 C C . LEU A 1 180 ? -11.386 -10.038 -3.966 1.00 94.81 180 LEU A C 1
ATOM 1412 O O . LEU A 1 180 ? -12.584 -9.890 -3.715 1.00 94.81 180 LEU A O 1
ATOM 1416 N N . SER A 1 181 ? -10.876 -11.181 -4.421 1.00 96.19 181 SER A N 1
ATOM 1417 C CA . SER A 1 181 ? -11.662 -12.410 -4.393 1.00 96.19 181 SER A CA 1
ATOM 1418 C C . SER A 1 181 ? -11.825 -12.884 -2.947 1.00 96.19 181 SER A C 1
ATOM 1420 O O . SER A 1 181 ? -10.987 -12.586 -2.087 1.00 96.19 181 SER A O 1
ATOM 1422 N N . HIS A 1 182 ? -12.902 -13.619 -2.686 1.00 95.94 182 HIS A N 1
ATOM 1423 C CA . HIS A 1 182 ? -13.191 -14.145 -1.354 1.00 95.94 182 HIS A CA 1
ATOM 1424 C C . HIS A 1 182 ? -12.069 -15.073 -0.869 1.00 95.94 182 HIS A C 1
ATOM 1426 O O . HIS A 1 182 ? -11.629 -14.961 0.269 1.00 95.94 182 HIS A O 1
ATOM 1432 N N . GLU A 1 183 ? -11.513 -15.895 -1.760 1.00 97.69 183 GLU A N 1
ATOM 1433 C CA . GLU A 1 183 ? -10.435 -16.839 -1.447 1.00 97.69 183 GLU A CA 1
ATOM 1434 C C . GLU A 1 183 ? -9.162 -16.113 -0.984 1.00 97.69 183 GLU A C 1
ATOM 1436 O O . GLU A 1 183 ? -8.471 -16.565 -0.073 1.00 97.69 183 GLU A O 1
ATOM 1441 N N . ILE A 1 184 ? -8.847 -14.955 -1.582 1.00 96.62 184 ILE A N 1
ATOM 1442 C CA . ILE A 1 184 ? -7.713 -14.131 -1.142 1.00 96.62 184 ILE A CA 1
ATOM 1443 C C . ILE A 1 184 ? -7.989 -13.560 0.251 1.00 96.62 184 ILE A C 1
ATOM 1445 O O . ILE A 1 184 ? -7.103 -13.588 1.106 1.00 96.62 184 ILE A O 1
ATOM 1449 N N . ALA A 1 185 ? -9.196 -13.038 0.482 1.00 96.38 185 ALA A N 1
ATOM 1450 C CA . ALA A 1 185 ? -9.574 -12.482 1.777 1.00 96.38 185 ALA A CA 1
ATOM 1451 C C . ALA A 1 185 ? -9.514 -13.546 2.885 1.00 96.38 185 ALA A C 1
ATOM 1453 O O . ALA A 1 185 ? -8.942 -13.283 3.941 1.00 96.38 185 ALA A O 1
ATOM 1454 N N . GLU A 1 186 ? -9.997 -14.760 2.613 1.00 96.50 186 GLU A N 1
ATOM 1455 C CA . GLU A 1 186 ? -9.982 -15.887 3.547 1.00 96.50 186 GLU A CA 1
ATOM 1456 C C . GLU A 1 186 ? -8.553 -16.290 3.944 1.00 96.50 186 GLU A C 1
ATOM 1458 O O . GLU A 1 186 ? -8.237 -16.383 5.134 1.00 96.50 186 GLU A O 1
ATOM 1463 N N . VAL A 1 187 ? -7.656 -16.458 2.964 1.00 98.06 187 VAL A N 1
ATOM 1464 C CA . VAL A 1 187 ? -6.244 -16.782 3.229 1.00 98.06 187 VAL A CA 1
ATOM 1465 C C . VAL A 1 187 ? -5.579 -15.675 4.046 1.00 98.06 187 VAL A C 1
ATOM 1467 O O . VAL A 1 187 ? -4.868 -15.948 5.013 1.00 98.06 187 VAL A O 1
ATOM 1470 N N . VAL A 1 188 ? -5.815 -14.407 3.695 1.00 97.25 188 VAL A N 1
ATOM 1471 C CA . VAL A 1 188 ? -5.247 -13.273 4.437 1.00 97.25 188 VAL A CA 1
ATOM 1472 C C . VAL A 1 188 ? -5.793 -13.226 5.866 1.00 97.25 188 VAL A C 1
ATOM 1474 O O . VAL A 1 188 ? -5.018 -13.013 6.797 1.00 97.25 188 VAL A O 1
ATOM 1477 N N . HIS A 1 189 ? -7.086 -13.472 6.066 1.00 95.38 189 HIS A N 1
ATOM 1478 C CA . HIS A 1 189 ? -7.710 -13.534 7.386 1.00 95.38 189 HIS A CA 1
ATOM 1479 C C . HIS A 1 189 ? -7.059 -14.608 8.276 1.00 95.38 189 HIS A C 1
ATOM 1481 O O . HIS A 1 189 ? -6.692 -14.314 9.417 1.00 95.38 189 HIS A O 1
ATOM 1487 N N . GLN A 1 190 ? -6.813 -15.813 7.748 1.00 95.75 190 GLN A N 1
ATOM 1488 C CA . GLN A 1 190 ? -6.095 -16.874 8.470 1.00 95.75 190 GLN A CA 1
ATOM 1489 C C . GLN A 1 190 ? -4.677 -16.432 8.870 1.00 95.75 190 GLN A C 1
ATOM 1491 O O . GLN A 1 190 ? -4.305 -16.507 10.042 1.00 95.75 190 GLN A O 1
ATOM 1496 N N . LEU A 1 191 ? -3.913 -15.862 7.932 1.00 97.69 191 LEU A N 1
ATOM 1497 C CA . LEU A 1 191 ? -2.552 -15.383 8.203 1.00 97.69 191 LEU A CA 1
ATOM 1498 C C . LEU A 1 191 ? -2.513 -14.256 9.249 1.00 97.69 191 LEU A C 1
ATOM 1500 O O . LEU A 1 191 ? -1.566 -14.151 10.030 1.00 97.69 191 LEU A O 1
ATOM 1504 N N . LEU A 1 192 ? -3.532 -13.395 9.287 1.00 97.69 192 LEU A N 1
ATOM 1505 C CA . LEU A 1 192 ? -3.641 -12.335 10.289 1.00 97.69 192 LEU A CA 1
ATOM 1506 C C . LEU A 1 192 ? -4.012 -12.872 11.678 1.00 97.69 192 LEU A C 1
ATOM 1508 O O . LEU A 1 192 ? -3.594 -12.284 12.681 1.00 97.69 192 LEU A O 1
ATOM 1512 N N . ARG A 1 193 ? -4.759 -13.982 11.760 1.00 96.69 193 ARG A N 1
ATOM 1513 C CA . ARG A 1 193 ? -5.004 -14.687 13.029 1.00 96.69 193 ARG A CA 1
ATOM 1514 C C . ARG A 1 193 ? -3.707 -15.263 13.589 1.00 96.69 193 ARG A C 1
ATOM 1516 O O . ARG A 1 193 ? -3.423 -15.057 14.768 1.00 96.69 193 ARG A O 1
ATOM 1523 N N . ASP A 1 194 ? -2.861 -15.861 12.752 1.00 97.38 194 ASP A N 1
ATOM 1524 C CA . ASP A 1 194 ? -1.571 -16.426 13.182 1.00 97.38 194 ASP A CA 1
ATOM 1525 C C . ASP A 1 194 ? -0.642 -15.379 13.819 1.00 97.38 194 ASP A C 1
ATOM 1527 O O . ASP A 1 194 ? 0.052 -15.649 14.808 1.00 97.38 194 ASP A O 1
ATOM 1531 N N . VAL A 1 195 ? -0.666 -14.140 13.311 1.00 97.44 195 VAL A N 1
ATOM 1532 C CA . VAL A 1 195 ? 0.099 -13.015 13.876 1.00 97.44 195 VAL A CA 1
ATOM 1533 C C . VAL A 1 195 ? -0.296 -12.722 15.326 1.00 97.44 195 VAL A C 1
ATOM 1535 O O . VAL A 1 195 ? 0.567 -12.312 16.116 1.00 97.44 195 VAL A O 1
ATOM 1538 N N . VAL A 1 196 ? -1.568 -12.918 15.677 1.00 96.88 196 VAL A N 1
ATOM 1539 C CA . VAL A 1 196 ? -2.078 -12.726 17.038 1.00 96.88 196 VAL A CA 1
ATOM 1540 C C . VAL A 1 196 ? -1.917 -13.989 17.874 1.00 96.88 196 VAL A C 1
ATOM 1542 O O . VAL A 1 196 ? -1.406 -13.886 18.976 1.00 96.88 196 VAL A O 1
ATOM 1545 N N . LEU A 1 197 ? -2.257 -15.178 17.385 1.00 95.44 197 LEU A N 1
ATOM 1546 C CA . LEU A 1 197 ? -2.211 -16.398 18.203 1.00 95.44 197 LEU A CA 1
ATOM 1547 C C . LEU A 1 197 ? -0.777 -16.830 18.556 1.00 95.44 197 LEU A C 1
ATOM 1549 O O . LEU A 1 197 ? -0.485 -17.205 19.695 1.00 95.44 197 LEU A O 1
ATOM 1553 N N . GLY A 1 198 ? 0.140 -16.751 17.590 1.00 93.12 198 GLY A N 1
ATOM 1554 C CA . GLY A 1 198 ? 1.520 -17.225 17.740 1.00 93.12 198 GLY A CA 1
ATOM 1555 C C . GLY A 1 198 ? 2.593 -16.163 17.516 1.00 93.12 198 GLY A C 1
ATOM 1556 O O . GLY A 1 198 ? 3.758 -16.399 17.836 1.00 93.12 198 GLY A O 1
ATOM 1557 N N . GLY A 1 199 ? 2.227 -15.005 16.970 1.00 95.12 199 GLY A N 1
ATOM 1558 C CA . GLY A 1 199 ? 3.182 -14.034 16.453 1.00 95.12 199 GLY A CA 1
ATOM 1559 C C . GLY A 1 199 ? 3.403 -12.795 17.321 1.00 95.12 199 GLY A C 1
ATOM 1560 O O . GLY A 1 199 ? 3.293 -12.772 18.545 1.00 95.12 199 GLY A O 1
ATOM 1561 N N . THR A 1 200 ? 3.742 -11.705 16.638 1.00 95.38 200 THR A N 1
ATOM 1562 C CA . THR A 1 200 ? 4.112 -10.418 17.250 1.00 95.38 200 THR A CA 1
ATOM 1563 C C . THR A 1 200 ? 2.993 -9.734 18.047 1.00 95.38 200 THR A C 1
ATOM 1565 O O . THR A 1 200 ? 3.281 -8.806 18.800 1.00 95.38 200 THR A O 1
ATOM 1568 N N . ALA A 1 201 ? 1.734 -10.159 17.887 1.00 96.69 201 ALA A N 1
ATOM 1569 C CA . ALA A 1 201 ? 0.580 -9.600 18.592 1.00 96.69 201 ALA A CA 1
ATOM 1570 C C . ALA A 1 201 ? 0.018 -10.530 19.689 1.00 96.69 201 ALA A C 1
ATOM 1572 O O . ALA A 1 201 ? -1.070 -10.277 20.200 1.00 96.69 201 ALA A O 1
ATOM 1573 N N . LYS A 1 202 ? 0.795 -11.532 20.136 1.00 96.56 202 LYS A N 1
ATOM 1574 C CA . LYS A 1 202 ? 0.415 -12.554 21.139 1.00 96.56 202 LYS A CA 1
ATOM 1575 C C . LYS A 1 202 ? -0.212 -12.062 22.440 1.00 96.56 202 LYS A C 1
ATOM 1577 O O . LYS A 1 202 ? -0.916 -12.803 23.112 1.00 96.56 202 LYS A O 1
ATOM 1582 N N . ARG A 1 203 ? -0.027 -10.793 22.801 1.00 94.94 203 ARG A N 1
ATOM 1583 C CA . ARG A 1 203 ? -0.683 -10.198 23.978 1.00 94.94 203 ARG A CA 1
ATOM 1584 C C . ARG A 1 203 ? -2.212 -10.145 23.868 1.00 94.94 203 ARG A C 1
ATOM 1586 O O . ARG A 1 203 ? -2.860 -10.006 24.905 1.00 94.94 203 ARG A O 1
ATOM 1593 N N . LEU A 1 204 ? -2.754 -10.238 22.654 1.00 95.94 204 LEU A N 1
ATOM 1594 C CA . LEU A 1 204 ? -4.187 -10.276 22.349 1.00 95.94 204 LEU A CA 1
ATOM 1595 C C . LEU A 1 204 ? -4.672 -11.684 21.955 1.00 95.94 204 LEU A C 1
ATOM 1597 O O . LEU A 1 204 ? -5.778 -11.804 21.447 1.00 95.94 204 LEU A O 1
ATOM 1601 N N . ALA A 1 205 ? -3.876 -12.739 22.182 1.00 94.81 205 ALA A N 1
ATOM 1602 C CA . ALA A 1 205 ? -4.261 -14.115 21.844 1.00 94.81 205 ALA A CA 1
ATOM 1603 C C . ALA A 1 205 ? -5.535 -14.580 22.570 1.00 94.81 205 ALA A C 1
ATOM 1605 O O . ALA A 1 205 ? -6.331 -15.302 21.983 1.00 94.81 205 ALA A O 1
ATOM 1606 N N . ASP A 1 206 ? -5.757 -14.108 23.800 1.00 92.00 206 ASP A N 1
ATOM 1607 C CA . ASP A 1 206 ? -6.978 -14.385 24.575 1.00 92.00 206 ASP A CA 1
ATOM 1608 C C . ASP A 1 206 ? -8.167 -13.482 24.173 1.00 92.00 206 ASP A C 1
ATOM 1610 O O . ASP A 1 206 ? -9.227 -13.522 24.795 1.00 92.00 206 ASP A O 1
ATOM 1614 N N . GLY A 1 207 ? -7.983 -12.621 23.167 1.00 92.62 207 GLY A N 1
ATOM 1615 C CA . GLY A 1 207 ? -8.984 -11.663 22.713 1.00 92.62 207 GLY A CA 1
ATOM 1616 C C . GLY A 1 207 ? -9.203 -10.479 23.662 1.00 92.62 207 GLY A C 1
ATOM 1617 O O . GLY A 1 207 ? -8.346 -10.114 24.476 1.00 92.62 207 GLY A O 1
ATOM 1618 N N . ILE A 1 208 ? -10.366 -9.839 23.515 1.00 90.88 208 ILE A N 1
ATOM 1619 C CA . ILE A 1 208 ? -10.861 -8.772 24.395 1.00 90.88 208 ILE A CA 1
ATOM 1620 C C . ILE A 1 208 ? -12.094 -9.277 25.142 1.00 90.88 208 ILE A C 1
ATOM 1622 O O . ILE A 1 208 ? -13.134 -9.524 24.534 1.00 90.88 208 ILE A O 1
ATOM 1626 N N . THR A 1 209 ? -11.982 -9.399 26.465 1.00 87.81 209 THR A N 1
ATOM 1627 C CA . THR A 1 209 ? -13.063 -9.884 27.332 1.00 87.81 209 THR A CA 1
ATOM 1628 C C . THR A 1 209 ? -13.922 -8.734 27.865 1.00 87.81 209 THR A C 1
ATOM 1630 O O . THR A 1 209 ? -13.410 -7.738 28.385 1.00 87.81 209 THR A O 1
ATOM 1633 N N . LEU A 1 210 ? -15.239 -8.879 27.749 1.00 80.81 210 LEU A N 1
ATOM 1634 C CA . LEU A 1 210 ? -16.241 -8.002 28.344 1.00 80.81 210 LEU A CA 1
ATOM 1635 C C . LEU A 1 210 ? -16.518 -8.371 29.816 1.00 80.81 210 LEU A C 1
ATOM 1637 O O . LEU A 1 210 ? -16.243 -9.498 30.231 1.00 80.81 210 LEU A O 1
ATOM 1641 N N . PRO A 1 211 ? -17.122 -7.467 30.613 1.00 78.69 211 PRO A N 1
ATOM 1642 C CA . PRO A 1 211 ? -17.476 -7.749 32.008 1.00 78.69 211 PRO A CA 1
ATOM 1643 C C . PRO A 1 211 ? -18.474 -8.903 32.181 1.00 78.69 211 PRO A C 1
ATOM 1645 O O . PRO A 1 211 ? -18.522 -9.513 33.243 1.00 78.69 211 PRO A O 1
ATOM 1648 N N . ASP A 1 212 ? -19.256 -9.211 31.144 1.00 80.50 212 ASP A N 1
ATOM 1649 C CA . ASP A 1 212 ? -20.207 -10.329 31.120 1.00 80.50 212 ASP A CA 1
ATOM 1650 C C . ASP A 1 212 ? -19.561 -11.688 30.777 1.00 80.50 212 ASP A C 1
ATOM 1652 O O . ASP A 1 212 ? -20.259 -12.694 30.660 1.00 80.50 212 ASP A O 1
ATOM 1656 N N . GLY A 1 213 ? -18.233 -11.727 30.623 1.00 82.06 213 GLY A N 1
ATOM 1657 C CA . GLY A 1 213 ? -17.457 -12.938 30.361 1.00 82.06 213 GLY A CA 1
ATOM 1658 C C . GLY A 1 213 ? -17.316 -13.309 28.884 1.00 82.06 213 GLY A C 1
ATOM 1659 O O . GLY A 1 213 ? -16.572 -14.237 28.571 1.00 82.06 213 GLY A O 1
ATOM 1660 N N . ARG A 1 214 ? -17.968 -12.596 27.956 1.00 84.31 214 ARG A N 1
ATOM 1661 C CA . ARG A 1 214 ? -17.770 -12.821 26.515 1.00 84.31 214 ARG A CA 1
ATOM 1662 C C . ARG A 1 214 ? -16.400 -12.328 26.073 1.00 84.31 214 ARG A C 1
ATOM 1664 O O . ARG A 1 214 ? -15.966 -11.261 26.495 1.00 84.31 214 ARG A O 1
ATOM 1671 N N . ALA A 1 215 ? -15.749 -13.068 25.183 1.00 88.19 215 ALA A N 1
ATOM 1672 C CA . ALA A 1 215 ? -14.490 -12.669 24.568 1.00 88.19 215 ALA A CA 1
ATOM 1673 C C . ALA A 1 215 ? -14.683 -12.463 23.065 1.00 88.19 215 ALA A C 1
ATOM 1675 O O . ALA A 1 215 ? -15.294 -13.294 22.397 1.00 88.19 215 ALA A O 1
ATOM 1676 N N . PHE A 1 216 ? -14.163 -11.354 22.547 1.00 92.25 216 PHE A N 1
ATOM 1677 C CA . PHE A 1 216 ? -14.052 -11.132 21.113 1.00 92.25 216 PHE A CA 1
ATOM 1678 C C . PHE A 1 216 ? -12.657 -11.511 20.642 1.00 92.25 216 PHE A C 1
ATOM 1680 O O . PHE A 1 216 ? -11.664 -10.995 21.167 1.00 92.25 216 PHE A O 1
ATOM 1687 N N . ASP A 1 217 ? -12.605 -12.365 19.623 1.00 93.75 217 ASP A N 1
ATOM 1688 C CA . ASP A 1 217 ? -11.378 -12.669 18.898 1.00 93.75 217 ASP A CA 1
ATOM 1689 C C . ASP A 1 217 ? -10.760 -11.382 18.349 1.00 93.75 217 ASP A C 1
ATOM 1691 O O . ASP A 1 217 ? -11.461 -10.462 17.923 1.00 93.75 217 ASP A O 1
ATOM 1695 N N . VAL A 1 218 ? -9.431 -11.328 18.335 1.00 96.31 218 VAL A N 1
ATOM 1696 C CA . VAL A 1 218 ? -8.686 -10.248 17.695 1.00 96.31 218 VAL A CA 1
ATOM 1697 C C . VAL A 1 218 ? -7.731 -10.850 16.686 1.00 96.31 218 VAL A C 1
ATOM 1699 O O . VAL A 1 218 ? -7.002 -11.792 16.990 1.00 96.31 218 VAL A O 1
ATOM 1702 N N . TYR A 1 219 ? -7.683 -10.271 15.495 1.00 97.12 219 TYR A N 1
ATOM 1703 C CA . TYR A 1 219 ? -6.690 -10.609 14.486 1.00 97.12 219 TYR A CA 1
ATOM 1704 C C . TYR A 1 219 ? -6.155 -9.331 13.838 1.00 97.12 219 TYR A C 1
ATOM 1706 O O . TYR A 1 219 ? -6.768 -8.265 13.933 1.00 97.12 219 TYR A O 1
ATOM 1714 N N . GLY A 1 220 ? -4.972 -9.386 13.225 1.00 97.50 220 GLY A N 1
ATOM 1715 C CA . GLY A 1 220 ? -4.393 -8.176 12.652 1.00 97.50 220 GLY A CA 1
ATOM 1716 C C . GLY A 1 220 ? -2.915 -8.261 12.323 1.00 97.50 220 GLY A C 1
ATOM 1717 O O . GLY A 1 220 ? -2.270 -9.294 12.484 1.00 97.50 220 GLY A O 1
ATOM 1718 N N . LYS A 1 221 ? -2.347 -7.135 11.884 1.00 97.62 221 LYS A N 1
ATOM 1719 C CA . LYS A 1 221 ? -0.935 -7.029 11.519 1.00 97.62 221 LYS A CA 1
ATOM 1720 C C . LYS A 1 221 ? -0.223 -5.926 12.280 1.00 97.62 221 LYS A C 1
ATOM 1722 O O . LYS A 1 221 ? -0.670 -4.787 12.382 1.00 97.62 221 LYS A O 1
ATOM 1727 N N . THR A 1 222 ? 0.959 -6.275 12.765 1.00 97.06 222 THR A N 1
ATOM 1728 C CA . THR A 1 222 ? 1.911 -5.360 13.392 1.00 97.06 222 THR A CA 1
ATOM 1729 C C . THR A 1 222 ? 2.873 -4.742 12.375 1.00 97.06 222 THR A C 1
ATOM 1731 O O . THR A 1 222 ? 3.264 -5.381 11.396 1.00 97.06 222 THR A O 1
ATOM 1734 N N . GLY A 1 223 ? 3.330 -3.524 12.649 1.00 95.00 223 GLY A N 1
ATOM 1735 C CA . GLY A 1 223 ? 4.388 -2.845 11.904 1.00 95.00 223 GLY A CA 1
ATOM 1736 C C . GLY A 1 223 ? 5.302 -2.062 12.841 1.00 95.00 223 GLY A C 1
ATOM 1737 O O . GLY A 1 223 ? 4.849 -1.478 13.825 1.00 95.00 223 GLY A O 1
ATOM 1738 N N . THR A 1 224 ? 6.605 -2.062 12.579 1.00 94.69 224 THR A N 1
ATOM 1739 C CA . THR A 1 224 ? 7.581 -1.247 13.317 1.00 94.69 224 THR A CA 1
ATOM 1740 C C . THR A 1 224 ? 8.522 -0.603 12.317 1.00 94.69 224 THR A C 1
ATOM 1742 O O . THR A 1 224 ? 9.142 -1.307 11.527 1.00 94.69 224 THR A O 1
ATOM 1745 N N . GLY A 1 225 ? 8.599 0.725 12.338 1.00 92.62 225 GLY A N 1
ATOM 1746 C CA . GLY A 1 225 ? 9.436 1.504 11.434 1.00 92.62 225 GLY A CA 1
ATOM 1747 C C . GLY A 1 225 ? 10.527 2.253 12.189 1.00 92.62 225 GLY A C 1
ATOM 1748 O O . GLY A 1 225 ? 10.251 2.907 13.192 1.00 92.62 225 GLY A O 1
ATOM 1749 N N . ASP A 1 226 ? 11.758 2.176 11.685 1.00 92.06 226 ASP A N 1
ATOM 1750 C CA . ASP A 1 226 ? 12.886 3.021 12.092 1.00 92.06 226 ASP A CA 1
ATOM 1751 C C . ASP A 1 226 ? 13.406 3.760 10.859 1.00 92.06 226 ASP A C 1
ATOM 1753 O O . ASP A 1 226 ? 14.322 3.303 10.175 1.00 92.06 226 ASP A O 1
ATOM 1757 N N . GLN A 1 227 ? 12.771 4.880 10.522 1.00 91.44 227 GLN A N 1
ATOM 1758 C CA . GLN A 1 227 ? 13.198 5.671 9.377 1.00 91.44 227 GLN A CA 1
ATOM 1759 C C . GLN A 1 227 ? 14.458 6.444 9.743 1.00 91.44 227 GLN A C 1
ATOM 1761 O O . GLN A 1 227 ? 14.473 7.210 10.711 1.00 91.44 227 GLN A O 1
ATOM 1766 N N . ARG A 1 228 ? 15.499 6.295 8.924 1.00 92.12 228 ARG A N 1
ATOM 1767 C CA . ARG A 1 228 ? 16.779 6.976 9.111 1.00 92.12 228 ARG A CA 1
ATOM 1768 C C . ARG A 1 228 ? 17.149 7.779 7.874 1.00 92.12 228 ARG A C 1
ATOM 1770 O O . ARG A 1 228 ? 17.020 7.289 6.755 1.00 92.12 228 ARG A O 1
ATOM 1777 N N . LEU A 1 229 ? 17.644 8.990 8.090 1.00 92.62 229 LEU A N 1
ATOM 1778 C CA . LEU A 1 229 ? 18.353 9.763 7.085 1.00 92.62 229 LEU A CA 1
ATOM 1779 C C . LEU A 1 229 ? 19.827 9.374 7.161 1.00 92.62 229 LEU A C 1
ATOM 1781 O O . LEU A 1 229 ? 20.478 9.599 8.180 1.00 92.62 229 LEU A O 1
ATOM 1785 N N . ASN A 1 230 ? 20.332 8.775 6.089 1.00 94.00 230 ASN A N 1
ATOM 1786 C CA . ASN A 1 230 ? 21.729 8.385 5.964 1.00 94.00 230 ASN A CA 1
ATOM 1787 C C . ASN A 1 230 ? 22.413 9.285 4.930 1.00 94.00 230 ASN A C 1
ATOM 1789 O O . ASN A 1 230 ? 21.937 9.388 3.800 1.00 94.00 230 ASN A O 1
ATOM 1793 N N . VAL A 1 231 ? 23.536 9.902 5.298 1.00 95.06 231 VAL A N 1
ATOM 1794 C CA . VAL A 1 231 ? 24.374 10.696 4.388 1.00 95.06 231 VAL A CA 1
ATOM 1795 C C . VAL A 1 231 ? 25.618 9.885 4.050 1.00 95.06 231 VAL A C 1
ATOM 1797 O O . VAL A 1 231 ? 26.293 9.366 4.942 1.00 95.06 231 VAL A O 1
ATOM 1800 N N . PHE A 1 232 ? 25.925 9.773 2.759 1.00 95.81 232 PHE A N 1
ATOM 1801 C CA . PHE A 1 232 ? 27.054 8.997 2.252 1.00 95.81 232 PHE A CA 1
ATOM 1802 C C . PHE A 1 232 ? 28.074 9.902 1.558 1.00 95.81 232 PHE A C 1
ATOM 1804 O O . PHE A 1 232 ? 27.719 10.758 0.750 1.00 95.81 232 PHE A O 1
ATOM 1811 N N . ALA A 1 233 ? 29.354 9.682 1.840 1.00 95.12 233 ALA A N 1
ATOM 1812 C CA . ALA A 1 233 ? 30.466 10.255 1.096 1.00 95.12 233 ALA A CA 1
ATOM 1813 C C . ALA A 1 233 ? 30.751 9.460 -0.191 1.00 95.12 233 ALA A C 1
ATOM 1815 O O . ALA A 1 233 ? 30.189 8.388 -0.447 1.00 95.12 233 ALA A O 1
ATOM 1816 N N . ARG A 1 234 ? 31.691 9.971 -0.998 1.00 93.56 234 ARG A N 1
ATOM 1817 C CA . ARG A 1 234 ? 32.201 9.282 -2.191 1.00 93.56 234 ARG A CA 1
ATOM 1818 C C . ARG A 1 234 ? 32.645 7.854 -1.844 1.00 93.56 234 ARG A C 1
ATOM 1820 O O . ARG A 1 234 ? 33.294 7.630 -0.826 1.00 93.56 234 ARG A O 1
ATOM 1827 N N . GLY A 1 235 ? 32.291 6.904 -2.711 1.00 92.50 235 GLY A N 1
ATOM 1828 C CA . GLY A 1 235 ? 32.546 5.478 -2.483 1.00 92.50 235 GLY A CA 1
ATOM 1829 C C . GLY A 1 235 ? 31.533 4.799 -1.555 1.00 92.50 235 GLY A C 1
ATOM 1830 O O . GLY A 1 235 ? 31.861 3.771 -0.979 1.00 92.50 235 GLY A O 1
ATOM 1831 N N . ALA A 1 236 ? 30.330 5.367 -1.393 1.00 91.50 236 ALA A N 1
ATOM 1832 C CA . ALA A 1 236 ? 29.250 4.818 -0.561 1.00 91.50 236 ALA A CA 1
ATOM 1833 C C . ALA A 1 236 ? 29.607 4.661 0.931 1.00 91.50 236 ALA A C 1
ATOM 1835 O O . ALA A 1 236 ? 29.013 3.856 1.646 1.00 91.50 236 ALA A O 1
ATOM 1836 N N . ARG A 1 237 ? 30.558 5.457 1.432 1.00 94.44 237 ARG A N 1
ATOM 1837 C CA . ARG A 1 237 ? 30.920 5.459 2.853 1.00 94.44 237 ARG A CA 1
ATOM 1838 C C . ARG A 1 237 ? 29.882 6.241 3.650 1.00 94.44 237 ARG A C 1
ATOM 1840 O O . ARG A 1 237 ? 29.741 7.441 3.437 1.00 94.44 237 ARG A O 1
ATOM 1847 N N . LEU A 1 238 ? 29.187 5.585 4.575 1.00 95.75 238 LEU A N 1
ATOM 1848 C CA . LEU A 1 238 ? 28.251 6.241 5.491 1.00 95.75 238 LEU A CA 1
ATOM 1849 C C . LEU A 1 238 ? 29.008 7.232 6.390 1.00 95.75 238 LEU A C 1
ATOM 1851 O O . LEU A 1 238 ? 30.002 6.858 7.012 1.00 95.75 238 LEU A O 1
ATOM 1855 N N . ILE A 1 239 ? 28.555 8.484 6.439 1.00 96.06 239 ILE A N 1
ATOM 1856 C CA . ILE A 1 239 ? 29.167 9.548 7.254 1.00 96.06 239 ILE A CA 1
ATOM 1857 C C . ILE A 1 239 ? 28.205 10.164 8.267 1.00 96.06 239 ILE A C 1
ATOM 1859 O O . ILE A 1 239 ? 28.654 10.694 9.276 1.00 96.06 239 ILE A O 1
ATOM 1863 N N . GLU A 1 240 ? 26.899 10.045 8.049 1.00 94.75 240 GLU A N 1
ATOM 1864 C CA . GLU A 1 240 ? 25.883 10.458 9.015 1.00 94.75 240 GLU A CA 1
ATOM 1865 C C . GLU A 1 240 ? 24.720 9.469 8.975 1.00 94.75 240 GLU A C 1
ATOM 1867 O O . GLU A 1 240 ? 24.347 8.988 7.905 1.00 94.75 240 GLU A O 1
ATOM 1872 N N . SER A 1 241 ? 24.137 9.167 10.135 1.00 93.44 241 SER A N 1
ATOM 1873 C CA . SER A 1 241 ? 22.898 8.398 10.234 1.00 93.44 241 SER A CA 1
ATOM 1874 C C . SER A 1 241 ? 22.038 8.940 11.364 1.00 93.44 241 SER A C 1
ATOM 1876 O O . SER A 1 241 ? 22.384 8.810 12.540 1.00 93.44 241 SER A O 1
ATOM 1878 N N . ARG A 1 242 ? 20.891 9.509 11.009 1.00 93.75 242 ARG A N 1
ATOM 1879 C CA . ARG A 1 242 ? 19.997 10.197 11.937 1.00 93.75 242 ARG A CA 1
ATOM 1880 C C . ARG A 1 242 ? 18.611 9.568 11.906 1.00 93.75 242 ARG A C 1
ATOM 1882 O O . ARG A 1 242 ? 18.057 9.359 10.833 1.00 93.75 242 ARG A O 1
ATOM 1889 N N . ARG A 1 243 ? 18.043 9.249 13.073 1.00 92.38 243 ARG A N 1
ATOM 1890 C CA . ARG A 1 243 ? 16.664 8.735 13.176 1.00 92.38 243 ARG A CA 1
ATOM 1891 C C . ARG A 1 243 ? 15.683 9.881 12.917 1.00 92.38 243 ARG A C 1
ATOM 1893 O O . ARG A 1 243 ? 15.716 10.875 13.638 1.00 92.38 243 ARG A O 1
ATOM 1900 N N . VAL A 1 244 ? 14.849 9.715 11.897 1.00 93.50 244 VAL A N 1
ATOM 1901 C CA . VAL A 1 244 ? 13.842 10.688 11.447 1.00 93.50 244 VAL A CA 1
ATOM 1902 C C . VAL A 1 244 ? 12.496 10.375 12.081 1.00 93.50 244 VAL A C 1
ATOM 1904 O O . VAL A 1 244 ? 11.900 11.233 12.720 1.00 93.50 244 VAL A O 1
ATOM 1907 N N . ASN A 1 245 ? 12.040 9.126 11.946 1.00 92.94 245 ASN A N 1
ATOM 1908 C CA . ASN A 1 245 ? 10.756 8.672 12.471 1.00 92.94 245 ASN A CA 1
ATOM 1909 C C . ASN A 1 245 ? 10.898 7.322 13.165 1.00 92.94 245 ASN A C 1
ATOM 1911 O O . ASN A 1 245 ? 11.509 6.401 12.620 1.00 92.94 245 ASN A O 1
ATOM 1915 N N . ARG A 1 246 ? 10.257 7.190 14.328 1.00 94.38 246 ARG A N 1
ATOM 1916 C CA . ARG A 1 246 ? 10.007 5.904 14.982 1.00 94.38 246 ARG A CA 1
ATOM 1917 C C . ARG A 1 246 ? 8.509 5.647 14.995 1.00 94.38 246 ARG A C 1
ATOM 1919 O O . ARG A 1 246 ? 7.747 6.478 15.490 1.00 94.38 246 ARG A O 1
ATOM 1926 N N . THR A 1 247 ? 8.093 4.505 14.457 1.00 94.31 247 THR A N 1
ATOM 1927 C CA . THR A 1 247 ? 6.676 4.149 14.356 1.00 94.31 247 THR A CA 1
ATOM 1928 C C . THR A 1 247 ? 6.403 2.742 14.864 1.00 94.31 247 THR A C 1
ATOM 1930 O O . THR A 1 247 ? 7.206 1.823 14.694 1.00 94.31 247 THR A O 1
ATOM 1933 N N . ALA A 1 248 ? 5.241 2.569 15.484 1.00 95.44 248 ALA A N 1
ATOM 1934 C CA . ALA A 1 248 ? 4.699 1.281 15.881 1.00 95.44 248 ALA A CA 1
ATOM 1935 C C . ALA A 1 248 ? 3.218 1.265 15.536 1.00 95.44 248 ALA A C 1
ATOM 1937 O O . ALA A 1 248 ? 2.451 2.087 16.026 1.00 95.44 248 ALA A O 1
ATOM 1938 N N . THR A 1 249 ? 2.821 0.334 14.682 1.00 95.56 249 THR A N 1
ATOM 1939 C CA . THR A 1 249 ? 1.460 0.255 14.154 1.00 95.56 249 THR A CA 1
ATOM 1940 C C . THR A 1 249 ? 0.876 -1.114 14.452 1.00 95.56 249 THR A C 1
ATOM 1942 O O . THR A 1 249 ? 1.572 -2.124 14.332 1.00 95.56 249 THR A O 1
ATOM 1945 N N . PHE A 1 250 ? -0.395 -1.149 14.830 1.00 97.69 250 PHE A N 1
ATOM 1946 C CA . PHE A 1 250 ? -1.201 -2.359 14.835 1.00 97.69 250 PHE A CA 1
ATOM 1947 C C . PHE A 1 250 ? -2.500 -2.079 14.082 1.00 97.69 250 PHE A C 1
ATOM 1949 O O . PHE A 1 250 ? -3.270 -1.207 14.478 1.00 97.69 250 PHE A O 1
ATOM 1956 N N . VAL A 1 251 ? -2.695 -2.782 12.973 1.00 97.25 251 VAL A N 1
ATOM 1957 C CA . VAL A 1 251 ? -3.936 -2.799 12.193 1.00 97.25 251 VAL A CA 1
ATOM 1958 C C . VAL A 1 251 ? -4.710 -4.024 12.645 1.00 97.25 251 VAL A C 1
ATOM 1960 O O . VAL A 1 251 ? -4.120 -5.102 12.692 1.00 97.25 251 VAL A O 1
ATOM 1963 N N . PHE A 1 252 ? -5.977 -3.877 13.010 1.00 97.31 252 PHE A N 1
ATOM 1964 C CA . PHE A 1 252 ? -6.693 -4.918 13.741 1.00 97.31 252 PHE A CA 1
ATOM 1965 C C . PHE A 1 252 ? -8.166 -5.004 13.372 1.00 97.31 252 PHE A C 1
ATOM 1967 O O . PHE A 1 252 ? -8.756 -4.018 12.928 1.00 97.31 252 PHE A O 1
ATOM 1974 N N . VAL A 1 253 ? -8.738 -6.169 13.661 1.00 97.00 253 VAL A N 1
ATOM 1975 C CA . VAL A 1 253 ? -10.174 -6.424 13.782 1.00 97.00 253 VAL A CA 1
ATOM 1976 C C . VAL A 1 253 ? -10.449 -7.057 15.146 1.00 97.00 253 VAL A C 1
ATOM 1978 O O . VAL A 1 253 ? -9.626 -7.819 15.650 1.00 97.00 253 VAL A O 1
ATOM 1981 N N . ILE A 1 254 ? -11.579 -6.703 15.752 1.00 95.12 254 ILE A N 1
ATOM 1982 C CA . ILE A 1 254 ? -12.133 -7.244 16.992 1.00 95.12 254 ILE A CA 1
ATOM 1983 C C . ILE A 1 254 ? -13.518 -7.807 16.651 1.00 95.12 254 ILE A C 1
ATOM 1985 O O . ILE A 1 254 ? -14.415 -7.059 16.243 1.00 95.12 254 ILE A O 1
ATOM 1989 N N . GLY A 1 255 ? -13.689 -9.115 16.837 1.00 91.88 255 GLY A N 1
ATOM 1990 C CA . GLY A 1 255 ? -14.881 -9.841 16.407 1.00 91.88 255 GLY A CA 1
ATOM 1991 C C . GLY A 1 255 ? -15.029 -9.819 14.885 1.00 91.88 255 GLY A C 1
ATOM 1992 O O . GLY A 1 255 ? -14.074 -10.108 14.174 1.00 91.88 255 GLY A O 1
ATOM 1993 N N . ASP A 1 256 ? -16.220 -9.452 14.422 1.00 87.88 256 ASP A N 1
ATOM 1994 C CA . ASP A 1 256 ? -16.660 -9.434 13.018 1.00 87.88 256 ASP A CA 1
ATOM 1995 C C . ASP A 1 256 ? -17.095 -8.031 12.538 1.00 87.88 256 ASP A C 1
ATOM 1997 O O . ASP A 1 256 ? -17.676 -7.844 11.469 1.00 87.88 256 ASP A O 1
ATOM 2001 N N . ARG A 1 257 ? -16.885 -7.007 13.376 1.00 85.25 257 ARG A N 1
ATOM 2002 C CA . ARG A 1 257 ? -17.493 -5.682 13.171 1.00 85.25 257 ARG A CA 1
ATOM 2003 C C . ARG A 1 257 ? -16.548 -4.517 13.396 1.00 85.25 257 ARG A C 1
ATOM 2005 O O . ARG A 1 257 ? -16.668 -3.491 12.725 1.00 85.25 257 ARG A O 1
ATOM 2012 N N . PHE A 1 258 ? -15.656 -4.618 14.373 1.00 92.50 258 PHE A N 1
ATOM 2013 C CA . PHE A 1 258 ? -14.825 -3.491 14.777 1.00 92.50 258 PHE A CA 1
ATOM 2014 C C . PHE A 1 258 ? -13.443 -3.648 14.190 1.00 92.50 258 PHE A C 1
ATOM 2016 O O . PHE A 1 258 ? -12.755 -4.610 14.486 1.00 92.50 258 PHE A O 1
ATOM 2023 N N . PHE A 1 259 ? -12.999 -2.680 13.406 1.00 94.94 259 PHE A N 1
ATOM 2024 C CA . PHE A 1 259 ? -11.664 -2.701 12.834 1.00 94.94 259 PHE A CA 1
ATOM 2025 C C . PHE A 1 259 ? -11.040 -1.316 12.882 1.00 94.94 259 PHE A C 1
ATOM 2027 O O . PHE A 1 259 ? -11.726 -0.298 13.001 1.00 94.94 259 PHE A O 1
ATOM 2034 N N . GLY A 1 260 ? -9.717 -1.262 12.809 1.00 95.12 260 GLY A N 1
ATOM 2035 C CA . GLY A 1 260 ? -9.019 0.005 12.893 1.00 95.12 260 GLY A CA 1
ATOM 2036 C C . GLY A 1 260 ? -7.514 -0.117 12.817 1.00 95.12 260 GLY A C 1
ATOM 2037 O O . GLY A 1 260 ? -6.939 -1.153 12.486 1.00 95.12 260 GLY A O 1
ATOM 2038 N N . THR A 1 261 ? -6.855 1.000 13.096 1.00 95.56 261 THR A N 1
ATOM 2039 C CA . THR A 1 261 ? -5.399 1.088 13.140 1.00 95.56 261 THR A CA 1
ATOM 2040 C C . THR A 1 261 ? -4.983 1.945 14.323 1.00 95.56 261 THR A C 1
ATOM 2042 O O . THR A 1 261 ? -5.469 3.061 14.488 1.00 95.56 261 THR A O 1
ATOM 2045 N N . LEU A 1 262 ? -4.048 1.439 15.124 1.00 95.69 262 LEU A N 1
ATOM 2046 C CA . LEU A 1 262 ? -3.429 2.164 16.224 1.00 95.69 262 LEU A CA 1
ATOM 2047 C C . LEU A 1 262 ? -1.956 2.403 15.898 1.00 95.69 262 LEU A C 1
ATOM 2049 O O . LEU A 1 262 ? -1.196 1.449 15.726 1.00 95.69 262 LEU A O 1
ATOM 2053 N N . THR A 1 263 ? -1.549 3.672 15.830 1.00 94.69 263 THR A N 1
ATOM 2054 C CA . THR A 1 263 ? -0.174 4.068 15.493 1.00 94.69 263 THR A CA 1
ATOM 2055 C C . THR A 1 263 ? 0.429 4.939 16.589 1.00 94.69 263 THR A C 1
ATOM 2057 O O . THR A 1 263 ? -0.080 6.018 16.872 1.00 94.69 263 THR A O 1
ATOM 2060 N N . ALA A 1 264 ? 1.546 4.500 17.165 1.00 94.06 264 ALA A N 1
ATOM 2061 C CA . ALA A 1 264 ? 2.454 5.359 17.912 1.00 94.06 264 ALA A CA 1
ATOM 2062 C C . ALA A 1 264 ? 3.503 5.923 16.946 1.00 94.06 264 ALA A C 1
ATOM 2064 O O . ALA A 1 264 ? 4.109 5.174 16.174 1.00 94.06 264 ALA A O 1
ATOM 2065 N N . TYR A 1 265 ? 3.708 7.237 16.984 1.00 93.94 265 TYR A N 1
ATOM 2066 C CA . TYR A 1 265 ? 4.574 7.964 16.061 1.00 93.94 265 TYR A CA 1
ATOM 2067 C C . TYR A 1 265 ? 5.397 9.000 16.823 1.00 93.94 265 TYR A C 1
ATOM 2069 O O . TYR A 1 265 ? 4.849 9.793 17.587 1.00 93.94 265 TYR A O 1
ATOM 2077 N N . VAL A 1 266 ? 6.710 9.004 16.593 1.00 95.06 266 VAL A N 1
ATOM 2078 C CA . VAL A 1 266 ? 7.622 10.025 17.113 1.00 95.06 266 VAL A CA 1
ATOM 2079 C C . VAL A 1 266 ? 8.504 10.526 15.977 1.00 95.06 266 VAL A C 1
ATOM 2081 O O . VAL A 1 266 ? 9.165 9.730 15.307 1.00 95.06 266 VAL A O 1
ATOM 2084 N N . HIS A 1 267 ? 8.530 11.845 15.800 1.00 94.88 267 HIS A N 1
ATOM 2085 C CA . HIS A 1 267 ? 9.350 12.541 14.812 1.00 94.88 267 HIS A CA 1
ATOM 2086 C C . HIS A 1 267 ? 10.645 13.083 15.432 1.00 94.88 267 HIS A C 1
ATOM 2088 O O . HIS A 1 267 ? 10.770 13.228 16.655 1.00 94.88 267 HIS A O 1
ATOM 2094 N N . GLU A 1 268 ? 11.629 13.397 14.597 1.00 91.56 268 GLU A N 1
ATOM 2095 C CA . GLU A 1 268 ? 12.798 14.174 14.998 1.00 91.56 268 GLU A CA 1
ATOM 2096 C C . GLU A 1 268 ? 12.396 15.525 15.630 1.00 91.56 268 GLU A C 1
ATOM 2098 O O . GLU A 1 268 ?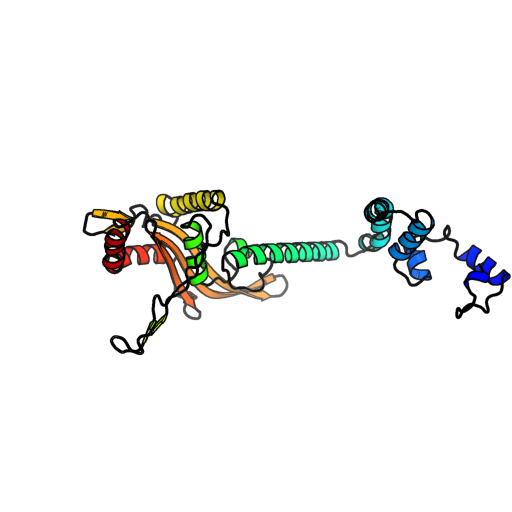 11.372 16.102 15.261 1.00 91.56 268 GLU A O 1
ATOM 2103 N N . PRO A 1 269 ? 13.160 16.026 16.621 1.00 91.75 269 PRO A N 1
ATOM 2104 C CA . PRO A 1 269 ? 14.427 15.485 17.129 1.00 91.75 269 PRO A CA 1
ATOM 2105 C C . PRO A 1 269 ? 14.261 14.353 18.160 1.00 91.75 269 PRO A C 1
ATOM 2107 O O . PRO A 1 269 ? 15.249 13.762 18.597 1.00 91.75 269 PRO A O 1
ATOM 2110 N N . TYR A 1 270 ? 13.031 14.039 18.570 1.00 93.62 270 TYR A N 1
ATOM 2111 C CA . TYR A 1 270 ? 12.775 13.121 19.679 1.00 93.62 270 TYR A CA 1
ATOM 2112 C C . TYR A 1 270 ? 12.857 11.650 19.288 1.00 93.62 270 TYR A C 1
ATOM 2114 O O . TYR A 1 270 ? 13.126 10.834 20.161 1.00 93.62 270 TYR A O 1
ATOM 2122 N N . ALA A 1 271 ? 12.698 11.303 18.006 1.00 92.62 271 ALA A N 1
ATOM 2123 C CA . ALA A 1 271 ? 12.740 9.919 17.521 1.00 92.62 271 ALA A CA 1
ATOM 2124 C C . ALA A 1 271 ? 13.971 9.133 18.014 1.00 92.62 271 ALA A C 1
ATOM 2126 O O . ALA A 1 271 ? 13.878 7.938 18.275 1.00 92.62 271 ALA A O 1
ATOM 2127 N N . ALA A 1 272 ? 15.114 9.802 18.206 1.00 90.50 272 ALA A N 1
ATOM 2128 C CA . ALA A 1 272 ? 16.327 9.175 18.725 1.00 90.50 272 ALA A CA 1
ATOM 2129 C C . ALA A 1 272 ? 16.287 8.794 20.214 1.00 90.50 272 ALA A C 1
ATOM 2131 O O . ALA A 1 272 ? 17.110 7.996 20.651 1.00 90.50 272 ALA A O 1
ATOM 2132 N N . ARG A 1 273 ? 15.347 9.352 20.983 1.00 94.25 273 ARG A N 1
ATOM 2133 C CA . ARG A 1 273 ? 15.194 9.136 22.429 1.00 94.25 273 ARG A CA 1
ATOM 2134 C C . ARG A 1 273 ? 14.229 8.004 22.776 1.00 94.25 273 ARG A C 1
ATOM 2136 O O . ARG A 1 273 ? 14.129 7.648 23.943 1.00 94.25 273 ARG A O 1
ATOM 2143 N N . TYR A 1 274 ? 13.509 7.466 21.794 1.00 93.00 274 TYR A N 1
ATOM 2144 C CA . TYR A 1 274 ? 12.495 6.442 22.014 1.00 93.00 274 TYR A CA 1
ATOM 2145 C C . TYR A 1 274 ? 12.897 5.122 21.365 1.00 93.00 274 TYR A C 1
ATOM 2147 O O . TYR A 1 274 ? 13.269 5.081 20.193 1.00 93.00 274 TYR A O 1
ATOM 2155 N N . ASP A 1 275 ? 12.735 4.035 22.116 1.00 91.06 275 ASP A N 1
ATOM 2156 C CA . ASP A 1 275 ? 12.821 2.676 21.598 1.00 91.06 275 ASP A CA 1
ATOM 2157 C C . ASP A 1 275 ? 11.563 1.897 21.988 1.00 91.06 275 ASP A C 1
ATOM 2159 O O . ASP A 1 275 ? 11.304 1.618 23.157 1.00 91.06 275 ASP A O 1
ATOM 2163 N N . PHE A 1 276 ? 10.727 1.609 20.995 1.00 94.44 276 PHE A N 1
ATOM 2164 C CA . PHE A 1 276 ? 9.505 0.828 21.160 1.00 94.44 276 PHE A CA 1
ATOM 2165 C C . PHE A 1 276 ? 9.200 0.043 19.890 1.00 94.44 276 PHE A C 1
ATOM 2167 O O . PHE A 1 276 ? 9.574 0.452 18.789 1.00 94.44 276 PHE A O 1
ATOM 2174 N N . THR A 1 277 ? 8.503 -1.078 20.029 1.00 94.31 277 THR A N 1
ATOM 2175 C CA . THR A 1 277 ? 8.025 -1.897 18.908 1.00 94.31 277 THR A CA 1
ATOM 2176 C C . THR A 1 277 ? 6.505 -1.808 18.793 1.00 94.31 277 THR A C 1
ATOM 2178 O O . THR A 1 277 ? 5.834 -1.212 19.637 1.00 94.31 277 THR A O 1
ATOM 2181 N N . SER A 1 278 ? 5.940 -2.453 17.774 1.00 94.62 278 SER A N 1
ATOM 2182 C CA . SER A 1 278 ? 4.493 -2.678 17.617 1.00 94.62 278 SER A CA 1
ATOM 2183 C C . SER A 1 278 ? 3.816 -3.283 18.848 1.00 94.62 278 SER A C 1
ATOM 2185 O O . SER A 1 278 ? 2.614 -3.103 19.035 1.00 94.62 278 SER A O 1
ATOM 2187 N N . ALA A 1 279 ? 4.578 -3.933 19.728 1.00 94.94 279 ALA A N 1
ATOM 2188 C CA . ALA A 1 279 ? 4.081 -4.474 20.980 1.00 94.94 279 ALA A CA 1
ATOM 2189 C C . ALA A 1 279 ? 3.510 -3.380 21.912 1.00 94.94 279 ALA A C 1
ATOM 2191 O O . ALA A 1 279 ? 2.633 -3.684 22.721 1.00 94.94 279 ALA A O 1
ATOM 2192 N N . LEU A 1 280 ? 3.964 -2.122 21.780 1.00 95.94 280 LEU A N 1
ATOM 2193 C CA . LEU A 1 280 ? 3.363 -0.953 22.436 1.00 95.94 280 LEU A CA 1
ATOM 2194 C C . LEU A 1 280 ? 1.931 -0.717 21.940 1.00 95.94 280 LEU A C 1
ATOM 2196 O O . LEU A 1 280 ? 1.022 -0.595 22.751 1.00 95.94 280 LEU A O 1
ATOM 2200 N N . SER A 1 281 ? 1.722 -0.698 20.622 1.00 96.38 281 SER A N 1
ATOM 2201 C CA . SER A 1 281 ? 0.405 -0.454 20.020 1.00 96.38 281 SER A CA 1
ATOM 2202 C C . SER A 1 281 ? -0.585 -1.576 20.332 1.00 96.38 281 SER A C 1
ATOM 2204 O O . SER A 1 281 ? -1.738 -1.311 20.660 1.00 96.38 281 SER A O 1
ATOM 2206 N N . VAL A 1 282 ? -0.111 -2.826 20.309 1.00 97.19 282 VAL A N 1
ATOM 2207 C CA . VAL A 1 282 ? -0.886 -4.006 20.725 1.00 97.19 282 VAL A CA 1
ATOM 2208 C C . VAL A 1 282 ? -1.284 -3.900 22.201 1.00 97.19 282 VAL A C 1
ATOM 2210 O O . VAL A 1 282 ? -2.443 -4.113 22.550 1.00 97.19 282 VAL A O 1
ATOM 2213 N N . GLN A 1 283 ? -0.339 -3.539 23.078 1.00 96.00 283 GLN A N 1
ATOM 2214 C CA . GLN A 1 283 ? -0.623 -3.371 24.503 1.00 96.00 283 GLN A CA 1
ATOM 2215 C C . GLN A 1 283 ? -1.591 -2.214 24.757 1.00 96.00 283 GLN A C 1
ATOM 2217 O O . GLN A 1 283 ? -2.468 -2.343 25.605 1.00 96.00 283 GLN A O 1
ATOM 2222 N N . LEU A 1 284 ? -1.456 -1.103 24.031 1.00 95.38 284 LEU A N 1
ATOM 2223 C CA . LEU A 1 284 ? -2.360 0.031 24.170 1.00 95.38 284 LEU A CA 1
ATOM 2224 C C . LEU A 1 284 ? -3.791 -0.360 23.796 1.00 95.38 284 LEU A C 1
ATOM 2226 O O . LEU A 1 284 ? -4.699 -0.049 24.558 1.00 95.38 284 LEU A O 1
ATOM 2230 N N . LEU A 1 285 ? -3.997 -1.099 22.698 1.00 95.06 285 LEU A N 1
ATOM 2231 C CA . LEU A 1 285 ? -5.328 -1.606 22.351 1.00 95.06 285 LEU A CA 1
ATOM 2232 C C . LEU A 1 285 ? -5.904 -2.488 23.468 1.00 95.06 285 LEU A C 1
ATOM 2234 O O . LEU A 1 285 ? -7.054 -2.302 23.857 1.00 95.06 285 LEU A O 1
ATOM 2238 N N . LYS A 1 286 ? -5.091 -3.390 24.039 1.00 93.75 286 LYS A N 1
ATOM 2239 C CA . LYS A 1 286 ? -5.501 -4.213 25.188 1.00 93.75 286 LYS A CA 1
ATOM 2240 C C . LYS A 1 286 ? -5.911 -3.356 26.388 1.00 93.75 286 LYS A C 1
ATOM 2242 O O . LYS A 1 286 ? -6.943 -3.607 26.998 1.00 93.75 286 LYS A O 1
ATOM 2247 N N . SER A 1 287 ? -5.128 -2.330 26.715 1.00 93.75 287 SER A N 1
ATOM 2248 C CA . SER A 1 287 ? -5.417 -1.416 27.825 1.00 93.75 287 SER A CA 1
ATOM 2249 C C . SER A 1 287 ? -6.636 -0.521 27.572 1.00 93.75 287 SER A C 1
ATOM 2251 O O . SER A 1 287 ? -7.257 -0.070 28.530 1.00 93.75 287 SER A O 1
ATOM 2253 N N . LEU A 1 288 ? -6.995 -0.270 26.308 1.00 92.56 288 LEU A N 1
ATOM 2254 C CA . LEU A 1 288 ? -8.207 0.461 25.929 1.00 92.56 288 LEU A CA 1
ATOM 2255 C C . LEU A 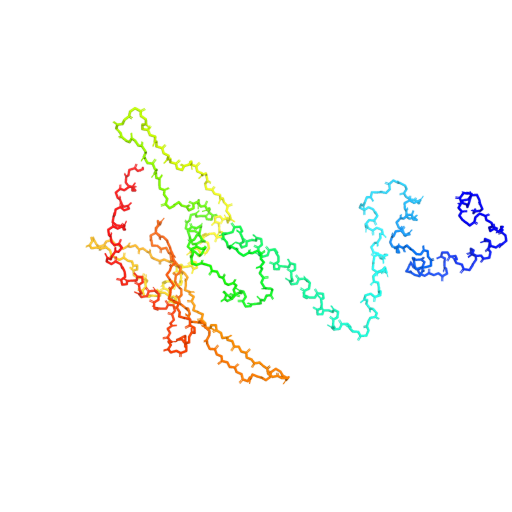1 288 ? -9.476 -0.393 26.020 1.00 92.56 288 LEU A C 1
ATOM 2257 O O . LEU A 1 288 ? -10.565 0.172 25.948 1.00 92.56 288 LEU A O 1
ATOM 2261 N N . ALA A 1 289 ? -9.367 -1.714 26.213 1.00 87.94 289 ALA A N 1
ATOM 2262 C CA . ALA A 1 289 ? -10.519 -2.611 26.269 1.00 87.94 289 ALA A CA 1
ATOM 2263 C C . ALA A 1 289 ? -11.651 -2.097 27.182 1.00 87.94 289 ALA A C 1
ATOM 2265 O O . ALA A 1 289 ? -12.770 -2.014 26.682 1.00 87.94 289 ALA A O 1
ATOM 2266 N N . PRO A 1 290 ? -11.412 -1.647 28.436 1.00 88.44 290 PRO A N 1
ATOM 2267 C CA . PRO A 1 290 ? -12.480 -1.121 29.290 1.00 88.44 290 PRO A CA 1
ATOM 2268 C C . PRO A 1 290 ? -13.206 0.094 28.701 1.00 88.44 290 PRO A C 1
ATOM 2270 O O . PRO A 1 290 ? -14.420 0.201 28.816 1.00 88.44 290 PRO A O 1
ATOM 2273 N N . ALA A 1 291 ? -12.484 0.989 28.022 1.00 89.88 291 ALA A N 1
ATOM 2274 C CA . ALA A 1 291 ? -13.074 2.164 27.383 1.00 89.88 291 ALA A CA 1
ATOM 2275 C C . ALA A 1 291 ? -13.873 1.810 26.116 1.00 89.88 291 ALA A C 1
ATOM 2277 O O . ALA A 1 291 ? -14.791 2.536 25.745 1.00 89.88 291 ALA A O 1
ATOM 2278 N N . LEU A 1 292 ? -13.538 0.695 25.459 1.00 88.44 292 LEU A N 1
ATOM 2279 C CA . LEU A 1 292 ? -14.245 0.197 24.277 1.00 88.44 292 LEU A CA 1
ATOM 2280 C C . LEU A 1 292 ? -15.477 -0.651 24.630 1.00 88.44 292 LEU A C 1
ATOM 2282 O O . LEU A 1 292 ? -16.332 -0.849 23.769 1.00 88.44 292 LEU A O 1
ATOM 2286 N N . GLN A 1 293 ? -15.604 -1.125 25.875 1.00 85.19 293 GLN A N 1
ATOM 2287 C CA . GLN A 1 293 ? -16.691 -2.014 26.310 1.00 85.19 293 GLN A CA 1
ATOM 2288 C C . GLN A 1 293 ? -18.103 -1.524 25.957 1.00 85.19 293 GLN A C 1
ATOM 2290 O O . GLN A 1 293 ? -18.859 -2.351 25.451 1.00 85.19 293 GLN A O 1
ATOM 2295 N N . PRO A 1 294 ? -18.484 -0.242 26.150 1.00 86.12 294 PRO A N 1
ATOM 2296 C CA . PRO A 1 294 ? -19.831 0.213 25.798 1.00 86.12 294 PRO A CA 1
ATOM 2297 C C . PRO A 1 294 ? -20.146 -0.001 24.310 1.00 86.12 294 PRO A C 1
ATOM 2299 O O . PRO A 1 294 ? -21.200 -0.519 23.960 1.00 86.12 294 PRO A O 1
ATOM 2302 N N . LEU A 1 295 ? -19.178 0.288 23.435 1.00 85.19 295 LEU A N 1
ATOM 2303 C CA . LEU A 1 295 ? -19.325 0.121 21.987 1.00 85.19 295 LEU A CA 1
ATOM 2304 C C . LEU A 1 295 ? -19.399 -1.356 21.585 1.00 85.19 295 LEU A C 1
ATOM 2306 O O . LEU A 1 295 ? -20.217 -1.732 20.747 1.00 85.19 295 LEU A O 1
ATOM 2310 N N . LEU A 1 296 ? -18.551 -2.193 22.187 1.00 83.94 296 LEU A N 1
ATOM 2311 C CA . LEU A 1 296 ? -18.513 -3.633 21.923 1.00 83.94 296 LEU A CA 1
ATOM 2312 C C . LEU A 1 296 ? -19.770 -4.351 22.452 1.00 83.94 296 LEU A C 1
ATOM 2314 O O . LEU A 1 296 ? -20.225 -5.324 21.853 1.00 83.94 296 LEU A O 1
ATOM 2318 N N . GLY A 1 297 ? -20.341 -3.869 23.560 1.00 72.75 297 GLY A N 1
ATOM 2319 C CA . GLY A 1 297 ? -21.556 -4.403 24.176 1.00 72.75 297 GLY A CA 1
ATOM 2320 C C . GLY A 1 297 ? -22.825 -4.101 23.374 1.00 72.75 297 GLY A C 1
ATOM 2321 O O . GLY A 1 297 ? -23.605 -5.020 23.114 1.00 72.75 297 GLY A O 1
ATOM 2322 N N . ASP A 1 298 ? -22.995 -2.854 22.921 1.00 65.00 298 ASP A N 1
ATOM 2323 C CA . ASP A 1 298 ? -24.174 -2.398 22.161 1.00 65.00 298 ASP A CA 1
ATOM 2324 C C . ASP A 1 298 ? -24.321 -3.096 20.801 1.00 65.00 298 ASP A C 1
ATOM 2326 O O . ASP A 1 298 ? -25.431 -3.273 20.287 1.00 65.00 298 ASP A O 1
ATOM 2330 N N . ALA A 1 299 ? -23.212 -3.563 20.219 1.00 55.59 299 ALA A N 1
ATOM 2331 C CA . ALA A 1 299 ? -23.221 -4.276 18.945 1.00 55.59 299 ALA A CA 1
ATOM 2332 C C . ALA A 1 299 ? -24.081 -5.549 18.944 1.00 55.59 299 ALA A C 1
ATOM 2334 O O . ALA A 1 299 ? -24.535 -5.982 17.886 1.00 55.59 299 ALA A O 1
ATOM 2335 N N . VAL A 1 300 ? -24.341 -6.115 20.121 1.00 49.62 300 VAL A N 1
ATOM 2336 C CA . VAL A 1 300 ? -25.082 -7.369 20.287 1.00 49.62 300 VAL A CA 1
ATOM 2337 C C . VAL A 1 300 ? -26.591 -7.161 20.295 1.00 49.62 300 VAL A C 1
ATOM 2339 O O . VAL A 1 300 ? -27.328 -8.079 19.941 1.00 49.62 300 VAL A O 1
ATOM 2342 N N . VAL A 1 301 ? -27.064 -5.960 20.632 1.00 45.56 301 VAL A N 1
ATOM 2343 C CA . VAL A 1 301 ? -28.499 -5.650 20.582 1.00 45.56 301 VAL A CA 1
ATOM 2344 C C . VAL A 1 301 ? -28.954 -5.517 19.125 1.00 45.56 301 VAL A C 1
ATOM 2346 O O . VAL A 1 301 ? -29.953 -6.111 18.741 1.00 45.56 301 VAL A O 1
ATOM 2349 N N . ALA A 1 302 ? -28.157 -4.861 18.277 1.00 42.59 302 ALA A N 1
ATOM 2350 C CA . ALA A 1 302 ? -28.484 -4.671 16.859 1.00 42.59 302 ALA A CA 1
ATOM 2351 C C . ALA A 1 302 ? -28.343 -5.945 15.994 1.00 42.59 302 ALA A C 1
ATOM 2353 O O . ALA A 1 302 ? -28.977 -6.049 14.949 1.00 42.59 302 ALA A O 1
ATOM 2354 N N . GLY A 1 303 ? -27.510 -6.912 16.400 1.00 38.72 303 GLY A N 1
ATOM 2355 C CA . GLY A 1 303 ? -27.313 -8.176 15.673 1.00 38.72 303 GLY A CA 1
ATOM 2356 C C . GLY A 1 303 ? -28.392 -9.239 15.921 1.00 38.72 303 GLY A C 1
ATOM 2357 O O . GLY A 1 303 ? -28.446 -10.218 15.188 1.00 38.72 303 GLY A O 1
ATOM 2358 N N . ARG A 1 304 ? -29.248 -9.061 16.939 1.00 35.72 304 ARG A N 1
ATOM 2359 C CA . ARG A 1 304 ? -30.368 -9.970 17.254 1.00 35.72 304 ARG A CA 1
ATOM 2360 C C . ARG A 1 304 ? -31.689 -9.593 16.570 1.00 35.72 304 ARG A C 1
ATOM 2362 O O . ARG A 1 304 ? -32.648 -10.345 16.690 1.00 35.72 304 ARG A O 1
ATOM 2369 N N . GLU A 1 305 ? -31.737 -8.465 15.862 1.00 31.86 305 GLU A N 1
ATOM 2370 C CA . GLU A 1 305 ? -32.917 -7.993 15.115 1.00 31.86 305 GLU A CA 1
ATOM 2371 C C . GLU A 1 305 ? -32.816 -8.217 13.592 1.00 31.86 305 GLU A C 1
ATOM 2373 O O . GLU A 1 305 ? -33.558 -7.603 12.826 1.00 31.86 305 GLU A O 1
ATOM 2378 N N . LYS A 1 306 ? -31.920 -9.098 13.131 1.00 31.89 306 LYS A N 1
ATOM 2379 C CA . LYS A 1 306 ? -31.911 -9.578 11.740 1.00 31.89 306 LYS A CA 1
ATOM 2380 C C . LYS A 1 306 ? -32.390 -11.014 11.635 1.00 31.89 306 LYS A C 1
ATOM 2382 O O . LYS A 1 306 ? -31.922 -11.840 12.447 1.00 31.89 306 LYS A O 1
#